Protein AF-X1C444-F1 (afdb_monomer_lite)

Secondary structure (DSSP, 8-state):
------TT--EEES-SS-SSSEEESS----SSS-EE-TTS-EE-S--------TT-----SSSSS----SS-EEES-SS-SSSEEESS----S----SSSS-EEEE-TTS-EEEEE-TTS-EEETT--TB----SPPPSEE--SB-PPTT--EEEEE----S-GGGEEEEEEEEETTEEEEE-S------SS------SEEEE---SSEEEEEE-S-TT--EEEEEEEE---

Sequence (232 aa):
PHMYSIPTGNVGIGTDNPTEKLTVTGIIESTSGGFKFPDGTIQTSASSGGGDTAWAWWIGTGIDGDIYRMGNVAIGAISAMDKLDVGGGIRADYIRAQTNEDLEFKTDEGATRLKITDDGDIDAEYNTIVKYHGYPYPDYDSGPRYMDQGEYYRVLNHNLGGSANYYVVDLIYGSGNNIRQSHYIAYYDPVTHGHEEYGYLWRNLNDETVTIHRGFDEAEDCFRVRIWVYHG

Structure (mmCIF, N/CA/C/O backbone):
data_AF-X1C444-F1
#
_entry.id   AF-X1C444-F1
#
loop_
_atom_site.group_PDB
_atom_site.id
_atom_site.type_symbol
_atom_site.label_atom_id
_atom_site.label_alt_id
_atom_site.label_comp_id
_atom_site.label_asym_id
_atom_site.label_entity_id
_atom_site.label_seq_id
_atom_site.pdbx_PDB_ins_code
_atom_site.Cartn_x
_atom_site.Cartn_y
_atom_site.Cartn_z
_atom_site.occupancy
_atom_site.B_iso_or_equiv
_atom_site.auth_seq_id
_atom_site.auth_comp_id
_atom_site.auth_asym_id
_atom_site.auth_atom_id
_atom_site.pdbx_PDB_model_num
ATOM 1 N N . PRO A 1 1 ? 53.008 13.385 -49.771 1.00 46.34 1 PRO A N 1
ATOM 2 C CA . PRO A 1 1 ? 52.600 12.331 -50.730 1.00 46.34 1 PRO A CA 1
ATOM 3 C C . PRO A 1 1 ? 51.307 12.784 -51.409 1.00 46.34 1 PRO A C 1
ATOM 5 O O . PRO A 1 1 ? 50.348 13.085 -50.707 1.00 46.34 1 PRO A O 1
ATOM 8 N N . HIS A 1 2 ? 51.324 12.950 -52.733 1.00 59.44 2 HIS A N 1
ATOM 9 C CA . HIS A 1 2 ? 50.185 13.433 -53.515 1.00 59.44 2 HIS A CA 1
ATOM 10 C C . HIS A 1 2 ? 49.479 12.225 -54.123 1.00 59.44 2 HIS A C 1
ATOM 12 O O . HIS A 1 2 ? 50.085 11.508 -54.914 1.00 59.44 2 HIS A O 1
ATOM 18 N N . MET A 1 3 ? 48.223 11.989 -53.751 1.00 64.88 3 MET A N 1
ATOM 19 C CA . MET A 1 3 ? 47.389 11.003 -54.433 1.00 64.88 3 MET A CA 1
ATOM 20 C C . MET A 1 3 ? 46.459 11.758 -55.383 1.00 64.88 3 MET A C 1
ATOM 22 O O . MET A 1 3 ? 45.630 12.544 -54.930 1.00 64.88 3 MET A O 1
ATOM 26 N N . TYR A 1 4 ? 46.625 11.561 -56.691 1.00 59.25 4 TYR A N 1
ATOM 27 C CA . TYR A 1 4 ? 45.732 12.099 -57.718 1.00 59.25 4 TYR A CA 1
ATOM 28 C C . TYR A 1 4 ? 45.072 10.914 -58.426 1.00 59.25 4 TYR A C 1
ATOM 30 O O . TYR A 1 4 ? 45.754 10.139 -59.095 1.00 59.25 4 TYR A O 1
ATOM 38 N N . SER A 1 5 ? 43.765 10.734 -58.221 1.00 62.34 5 SER A N 1
ATOM 39 C CA . SER A 1 5 ? 42.987 9.700 -58.911 1.00 62.34 5 SER A CA 1
ATOM 40 C C . SER A 1 5 ? 42.675 10.146 -60.341 1.00 62.34 5 SER A C 1
ATOM 42 O O . SER A 1 5 ? 42.415 11.322 -60.593 1.00 62.34 5 SER A O 1
ATOM 44 N N . ILE A 1 6 ? 42.698 9.203 -61.280 1.00 57.22 6 ILE A N 1
ATOM 45 C CA . ILE A 1 6 ? 42.364 9.405 -62.697 1.00 57.22 6 ILE A CA 1
ATOM 46 C C . ILE A 1 6 ? 40.934 9.989 -62.793 1.00 57.22 6 ILE A C 1
ATOM 48 O O . ILE A 1 6 ? 40.074 9.519 -62.045 1.00 57.22 6 ILE A O 1
ATOM 52 N N . PRO A 1 7 ? 40.622 10.949 -63.697 1.00 60.25 7 PRO A N 1
ATOM 53 C CA . PRO A 1 7 ? 39.384 11.756 -63.662 1.00 60.25 7 PRO A CA 1
ATOM 54 C C . PRO A 1 7 ? 38.050 10.993 -63.709 1.00 60.25 7 PRO A C 1
ATOM 56 O O . PRO A 1 7 ? 36.989 11.587 -63.533 1.00 60.25 7 PRO A O 1
ATOM 59 N N . THR A 1 8 ? 38.081 9.686 -63.949 1.00 64.50 8 THR A N 1
ATOM 60 C CA . THR A 1 8 ? 36.900 8.826 -64.046 1.00 64.50 8 THR A CA 1
ATOM 61 C C . THR A 1 8 ? 37.025 7.517 -63.253 1.00 64.50 8 THR A C 1
ATOM 63 O O . THR A 1 8 ? 36.056 6.762 -63.197 1.00 64.50 8 THR A O 1
ATOM 66 N N . GLY A 1 9 ? 38.167 7.253 -62.600 1.00 76.31 9 GLY A N 1
ATOM 67 C CA . GLY A 1 9 ? 38.456 5.988 -61.914 1.00 76.31 9 GLY A CA 1
ATOM 68 C C . GLY A 1 9 ? 38.176 6.011 -60.407 1.00 76.31 9 GLY A C 1
ATOM 6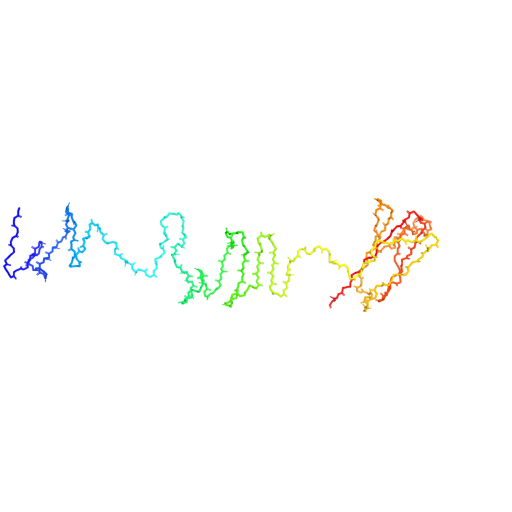9 O O . GLY A 1 9 ? 38.367 7.027 -59.736 1.00 76.31 9 GLY A O 1
ATOM 70 N N . ASN A 1 10 ? 37.725 4.877 -59.874 1.00 86.75 10 ASN A N 1
ATOM 71 C CA . ASN A 1 10 ? 37.598 4.634 -58.435 1.00 86.75 10 ASN A CA 1
ATOM 72 C C . ASN A 1 10 ? 38.966 4.252 -57.836 1.00 86.75 10 ASN A C 1
ATOM 74 O O . ASN A 1 10 ? 39.787 3.632 -58.512 1.00 86.75 10 ASN A O 1
ATOM 78 N N . VAL A 1 11 ? 39.209 4.600 -56.570 1.00 87.75 11 VAL A N 1
ATOM 79 C CA . VAL A 1 11 ? 40.447 4.258 -55.854 1.00 87.75 11 VAL A CA 1
ATOM 80 C C . VAL A 1 11 ? 40.230 2.984 -55.042 1.00 87.75 11 VAL A C 1
ATOM 82 O O . VAL A 1 11 ? 39.446 2.971 -54.095 1.00 87.75 11 VAL A O 1
ATOM 85 N N . GLY A 1 12 ? 40.934 1.915 -55.408 1.00 88.75 12 GLY A N 1
ATOM 86 C CA . GLY A 1 12 ? 41.005 0.676 -54.636 1.00 88.75 12 GLY A CA 1
ATOM 87 C C . GLY A 1 12 ? 42.308 0.601 -53.842 1.00 88.75 12 GLY A C 1
ATOM 88 O O . GLY A 1 12 ? 43.383 0.775 -54.412 1.00 88.75 12 GLY A O 1
ATOM 89 N N . ILE A 1 13 ? 42.235 0.340 -52.536 1.00 91.31 13 ILE A N 1
ATOM 90 C CA . ILE A 1 13 ? 43.405 0.008 -51.709 1.00 91.31 13 ILE A CA 1
ATOM 91 C C . ILE A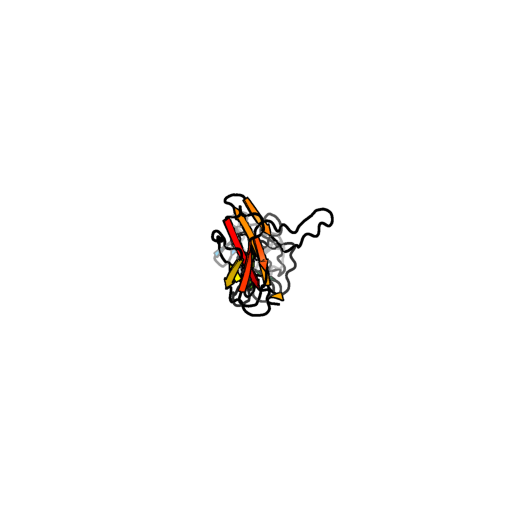 1 13 ? 43.236 -1.433 -51.233 1.00 91.31 13 ILE A C 1
ATOM 93 O O . ILE A 1 13 ? 42.318 -1.736 -50.473 1.00 91.31 13 ILE A O 1
ATOM 97 N N . GLY A 1 14 ? 44.105 -2.323 -51.714 1.00 91.12 14 GLY A N 1
ATOM 98 C CA . GLY A 1 14 ? 44.001 -3.764 -51.457 1.00 91.12 14 GLY A CA 1
ATOM 99 C C . GLY A 1 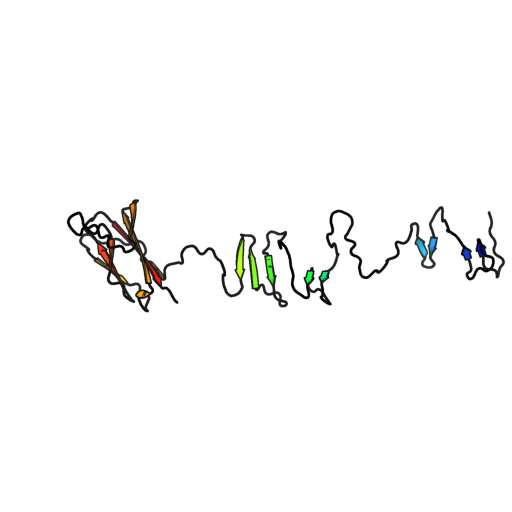14 ? 42.925 -4.485 -52.282 1.00 91.12 14 GLY A C 1
ATOM 100 O O . GLY A 1 14 ? 42.620 -5.635 -51.987 1.00 91.12 14 GLY A O 1
ATOM 101 N N . THR A 1 15 ? 42.353 -3.833 -53.303 1.00 88.06 15 THR A N 1
ATOM 102 C CA . THR A 1 15 ? 41.404 -4.432 -54.255 1.00 88.06 15 THR A CA 1
ATOM 103 C C . THR A 1 15 ? 41.540 -3.803 -55.640 1.00 88.06 15 THR A C 1
ATOM 105 O O . THR A 1 15 ? 41.689 -2.586 -55.754 1.00 88.06 15 THR A O 1
ATOM 108 N N . ASP A 1 16 ? 41.441 -4.629 -56.682 1.00 88.69 16 ASP A N 1
ATOM 109 C CA . ASP A 1 16 ? 41.554 -4.198 -58.082 1.00 88.69 16 ASP A CA 1
ATOM 110 C C . ASP A 1 16 ? 40.205 -3.801 -58.701 1.00 88.69 16 ASP A C 1
ATOM 112 O O . ASP A 1 16 ? 40.162 -3.190 -59.766 1.00 88.69 16 ASP A O 1
ATOM 116 N N . ASN A 1 17 ? 39.092 -4.120 -58.033 1.00 89.31 17 ASN A N 1
ATOM 117 C CA . ASN A 1 17 ? 37.737 -3.839 -58.516 1.00 89.31 17 ASN A CA 1
ATOM 118 C C . ASN A 1 17 ? 36.942 -3.025 -57.478 1.00 89.31 17 ASN A C 1
ATOM 120 O O . ASN A 1 17 ? 36.014 -3.552 -56.861 1.00 89.31 17 ASN A O 1
ATOM 124 N N . PRO A 1 18 ? 37.308 -1.753 -57.231 1.00 91.56 18 PRO A N 1
ATOM 125 C CA . PRO A 1 18 ? 36.604 -0.900 -56.277 1.00 91.56 18 PRO A CA 1
ATOM 126 C C . PRO A 1 18 ? 35.179 -0.584 -56.753 1.00 91.56 18 PRO A C 1
ATOM 128 O O . PRO A 1 18 ? 34.975 0.012 -57.815 1.00 91.56 18 PRO A O 1
ATOM 131 N N . THR A 1 19 ? 34.186 -0.949 -55.944 1.00 92.06 19 THR A N 1
ATOM 132 C CA . THR A 1 19 ? 32.764 -0.724 -56.251 1.00 92.06 19 THR A CA 1
ATOM 133 C C . THR A 1 19 ? 32.321 0.707 -55.963 1.00 92.06 19 THR A C 1
ATOM 135 O O . THR A 1 19 ? 31.348 1.168 -56.544 1.00 92.06 19 THR A O 1
ATOM 138 N N . GLU A 1 20 ? 33.065 1.425 -55.122 1.00 92.38 20 GLU A N 1
ATOM 139 C CA . GLU A 1 20 ? 32.806 2.817 -54.752 1.00 92.38 20 GLU A CA 1
ATOM 140 C C . GLU A 1 20 ? 34.018 3.709 -55.020 1.00 92.38 20 GLU A C 1
ATOM 142 O O . GLU A 1 20 ? 35.130 3.224 -55.239 1.00 92.38 20 GLU A O 1
ATOM 147 N N . LYS A 1 21 ? 33.819 5.035 -54.971 1.00 89.75 21 LYS A N 1
ATOM 148 C CA . LYS A 1 21 ? 34.869 6.028 -55.281 1.00 89.75 21 LYS A CA 1
ATOM 149 C C . LYS A 1 21 ? 36.165 5.812 -54.504 1.00 89.75 21 LYS A C 1
ATOM 151 O O . LYS A 1 21 ? 37.241 6.033 -55.058 1.00 89.75 21 LYS A O 1
ATOM 156 N N . LEU A 1 22 ? 36.053 5.353 -53.265 1.00 91.00 22 LEU A N 1
ATOM 157 C CA . LEU A 1 22 ? 37.148 4.801 -52.488 1.00 91.00 22 LEU A CA 1
ATOM 158 C C . LEU A 1 22 ? 36.675 3.475 -51.893 1.00 91.00 22 LEU A C 1
ATOM 160 O O . LEU A 1 22 ? 35.681 3.438 -51.176 1.00 91.00 22 LEU A O 1
ATOM 164 N N . THR A 1 23 ? 37.381 2.389 -52.184 1.00 91.81 23 THR A N 1
ATOM 165 C CA . THR A 1 23 ? 37.179 1.088 -51.540 1.00 91.81 23 THR A CA 1
ATOM 166 C C . THR A 1 23 ? 38.500 0.663 -50.919 1.00 91.81 23 THR A C 1
ATOM 168 O O . THR A 1 23 ? 39.508 0.554 -51.614 1.00 91.81 23 THR A O 1
ATOM 171 N N . VAL A 1 24 ? 38.507 0.430 -49.608 1.00 94.31 24 VAL A N 1
ATOM 172 C CA . VAL A 1 24 ? 39.684 -0.064 -48.889 1.00 94.31 24 VAL A CA 1
ATOM 173 C C . VAL A 1 24 ? 39.347 -1.429 -48.323 1.00 94.31 24 VAL A C 1
ATOM 175 O O . VAL A 1 24 ? 38.462 -1.563 -47.482 1.00 94.31 24 VAL A O 1
ATOM 178 N N . THR A 1 25 ? 40.058 -2.448 -48.784 1.00 94.69 25 THR A N 1
ATOM 179 C CA . THR A 1 25 ? 39.973 -3.791 -48.216 1.00 94.69 25 THR A CA 1
ATOM 180 C C . THR A 1 25 ? 40.932 -3.862 -47.032 1.00 94.69 25 THR A C 1
ATOM 182 O O . THR A 1 25 ? 42.044 -4.371 -47.134 1.00 94.69 25 THR A O 1
ATOM 185 N N . GLY A 1 26 ? 40.521 -3.268 -45.912 1.00 92.62 26 GLY A N 1
ATOM 186 C CA . GLY A 1 26 ? 41.333 -3.165 -44.702 1.00 92.62 26 GLY A CA 1
ATOM 187 C C . GLY A 1 26 ? 40.845 -2.072 -43.753 1.00 92.62 26 GLY A C 1
ATOM 188 O O . GLY A 1 26 ? 39.840 -1.411 -44.007 1.00 92.62 26 GLY A O 1
ATOM 189 N N . ILE A 1 27 ? 41.566 -1.890 -42.645 1.00 93.25 27 ILE A N 1
ATOM 190 C CA . ILE A 1 27 ? 41.271 -0.848 -41.653 1.00 93.25 27 ILE A CA 1
ATOM 191 C C . ILE A 1 27 ? 41.728 0.508 -42.195 1.00 93.25 27 ILE A C 1
ATOM 193 O O . ILE A 1 27 ? 42.840 0.638 -42.705 1.00 93.25 27 ILE A O 1
ATOM 197 N N . ILE A 1 28 ? 40.873 1.521 -42.048 1.00 92.75 28 ILE A N 1
ATOM 198 C CA . ILE A 1 28 ? 41.195 2.907 -42.388 1.00 92.75 28 ILE A CA 1
ATOM 199 C C . ILE A 1 28 ? 41.454 3.672 -41.090 1.00 92.75 28 ILE A C 1
ATOM 201 O O . ILE A 1 28 ? 40.596 3.711 -40.209 1.00 92.75 28 ILE A O 1
ATOM 205 N N . GLU A 1 29 ? 42.624 4.300 -40.989 1.00 92.75 29 GLU A N 1
ATOM 206 C CA . GLU A 1 29 ? 43.025 5.107 -39.837 1.00 92.75 29 GLU A CA 1
ATOM 207 C C . GLU A 1 29 ? 43.061 6.596 -40.201 1.00 92.75 29 GLU A C 1
ATOM 209 O O . GLU A 1 29 ? 43.674 6.996 -41.192 1.00 92.75 29 GLU A O 1
ATOM 214 N N . SER A 1 30 ? 42.423 7.424 -39.369 1.00 92.75 30 SER A N 1
ATOM 215 C CA . SER A 1 30 ? 42.621 8.874 -39.365 1.00 92.75 30 SER A CA 1
ATOM 216 C C . SER A 1 30 ? 43.468 9.239 -38.149 1.00 92.75 30 SER A C 1
ATOM 218 O O . SER A 1 30 ? 43.029 9.081 -37.012 1.00 92.75 30 SER A O 1
ATOM 220 N N . THR A 1 31 ? 44.694 9.710 -38.385 1.00 93.06 31 THR A N 1
ATOM 221 C CA . THR A 1 31 ? 45.660 10.034 -37.318 1.00 93.06 31 THR A CA 1
ATOM 222 C C . THR A 1 31 ? 45.489 11.447 -36.759 1.00 93.06 31 THR A C 1
ATOM 224 O O . THR A 1 31 ? 46.080 11.791 -35.737 1.00 93.06 31 THR A O 1
ATOM 227 N N . SER A 1 32 ? 44.684 12.287 -37.414 1.00 92.25 32 SER A N 1
ATOM 228 C CA . SER A 1 32 ? 44.344 13.627 -36.942 1.00 92.25 32 SER A CA 1
ATOM 229 C C . SER A 1 32 ? 43.037 14.100 -37.574 1.00 92.25 32 SER A C 1
ATOM 231 O O . SER A 1 32 ? 42.838 13.967 -38.778 1.00 92.25 32 SER A O 1
ATOM 233 N N . GLY A 1 33 ? 42.147 14.674 -36.764 1.00 92.38 33 GLY A N 1
ATOM 234 C CA . GLY A 1 33 ? 40.937 15.337 -37.252 1.00 92.38 33 GLY A CA 1
ATOM 235 C C . GLY A 1 33 ? 39.755 14.429 -37.613 1.00 92.38 33 GLY A C 1
ATOM 236 O O . GLY A 1 33 ? 38.718 14.971 -37.960 1.00 92.38 33 GLY A O 1
ATOM 237 N N . GLY A 1 34 ? 39.849 13.099 -37.493 1.00 94.06 34 GLY A N 1
ATOM 238 C CA . GLY A 1 34 ? 38.709 12.178 -37.639 1.00 94.06 34 GLY A CA 1
ATOM 239 C C . GLY A 1 34 ? 38.226 11.963 -39.080 1.00 94.06 34 GLY A C 1
ATOM 240 O O . GLY A 1 34 ? 38.962 12.215 -40.035 1.00 94.06 34 GLY A O 1
ATOM 241 N N . PHE A 1 35 ? 36.992 11.470 -39.231 1.00 94.38 35 PHE A N 1
ATOM 242 C CA . PHE A 1 35 ? 36.317 11.320 -40.527 1.00 94.38 35 PHE A CA 1
ATOM 243 C C . PHE A 1 35 ? 35.138 12.288 -40.621 1.00 94.38 35 PHE A C 1
ATOM 245 O O . PHE A 1 35 ? 34.254 12.286 -39.764 1.00 94.38 35 PHE A O 1
ATOM 252 N N . LYS A 1 36 ? 35.133 13.129 -41.659 1.00 93.56 36 LYS A N 1
ATOM 253 C CA . LYS A 1 36 ? 34.055 14.088 -41.906 1.00 93.56 36 LYS A CA 1
ATOM 254 C C . LYS A 1 36 ? 32.962 13.460 -42.760 1.00 93.56 36 LYS A C 1
ATOM 256 O O . LYS A 1 36 ? 33.249 12.941 -43.838 1.00 93.56 36 LYS A O 1
ATOM 261 N N . PHE A 1 37 ? 31.723 13.571 -42.308 1.00 92.88 37 PHE A N 1
ATOM 262 C CA . PHE A 1 37 ? 30.558 13.121 -43.051 1.00 92.88 37 PHE A CA 1
ATOM 263 C C . PHE A 1 37 ? 29.973 14.241 -43.923 1.00 92.88 37 PHE A C 1
ATOM 265 O O . PHE A 1 37 ? 30.261 15.425 -43.706 1.00 92.88 37 PHE A O 1
ATOM 272 N N . PRO A 1 38 ? 29.160 13.893 -44.938 1.00 94.06 38 PRO A N 1
ATOM 273 C CA . PRO A 1 38 ? 28.555 14.879 -45.834 1.00 94.06 38 PRO A CA 1
ATOM 274 C C . PRO A 1 38 ? 27.679 15.927 -45.133 1.00 94.06 38 PRO A C 1
ATOM 276 O O . PRO A 1 38 ? 27.524 17.026 -45.658 1.00 94.06 38 PRO A O 1
ATOM 279 N N . ASP A 1 39 ? 27.147 15.622 -43.946 1.00 92.38 39 ASP A N 1
ATOM 280 C CA . ASP A 1 39 ? 26.371 16.553 -43.113 1.00 92.38 39 ASP A CA 1
ATOM 281 C C . ASP A 1 39 ? 27.231 17.626 -42.416 1.00 92.38 39 ASP A C 1
ATOM 283 O O . ASP A 1 39 ? 26.722 18.507 -41.726 1.00 92.38 39 ASP A O 1
ATOM 287 N N . GLY A 1 40 ? 28.548 17.575 -42.615 1.00 92.44 40 GLY A N 1
ATOM 288 C CA . GLY A 1 40 ? 29.496 18.523 -42.059 1.00 92.44 40 GLY A CA 1
ATOM 289 C C . GLY A 1 40 ? 30.044 18.125 -40.693 1.00 92.44 40 GLY A C 1
ATOM 290 O O . GLY A 1 40 ? 31.004 18.759 -40.243 1.00 92.44 40 GLY A O 1
ATOM 291 N N . THR A 1 41 ? 29.504 17.083 -40.063 1.00 94.69 41 THR A N 1
ATOM 292 C CA . THR A 1 41 ? 29.990 16.587 -38.777 1.00 94.69 41 THR A CA 1
ATOM 293 C C . THR A 1 41 ? 31.286 15.810 -38.945 1.00 94.69 41 THR A C 1
ATOM 295 O O . THR A 1 41 ? 31.577 15.240 -39.998 1.00 94.69 41 THR A O 1
ATOM 298 N N . ILE A 1 42 ? 32.103 15.822 -37.897 1.00 94.88 42 ILE A N 1
ATOM 299 C CA . ILE A 1 42 ? 33.359 15.088 -37.855 1.00 94.88 42 ILE A CA 1
ATOM 300 C C . ILE A 1 42 ? 33.258 14.078 -36.730 1.00 94.88 42 ILE A C 1
ATOM 302 O O . ILE A 1 42 ? 33.149 14.441 -35.560 1.00 94.88 42 ILE A O 1
ATOM 306 N N . GLN A 1 43 ? 33.352 12.808 -37.093 1.00 94.19 43 GLN A N 1
ATOM 307 C CA . GLN A 1 43 ? 33.488 11.738 -36.132 1.00 94.19 43 GLN A CA 1
ATOM 308 C C . GLN A 1 43 ? 34.966 11.613 -35.749 1.00 94.19 43 GLN A C 1
ATOM 310 O O . GLN A 1 43 ? 35.790 11.081 -36.496 1.00 94.19 43 GLN A O 1
ATOM 315 N N . THR A 1 44 ? 35.301 12.165 -34.584 1.00 92.38 44 THR A N 1
ATOM 316 C CA . THR A 1 44 ? 36.655 12.155 -34.008 1.00 92.38 44 THR A CA 1
ATOM 317 C C . THR A 1 44 ? 36.934 10.923 -33.141 1.00 92.38 44 THR A C 1
ATOM 319 O O . THR A 1 44 ? 38.084 10.679 -32.788 1.00 92.38 44 THR A O 1
ATOM 322 N N . SER A 1 45 ? 35.910 10.125 -32.830 1.00 86.38 45 SER A N 1
ATOM 323 C CA . SER A 1 45 ? 35.988 8.853 -32.096 1.00 86.38 45 SER A CA 1
ATOM 324 C C . SER A 1 45 ? 35.036 7.815 -32.706 1.00 86.38 45 SER A C 1
ATOM 326 O O . SER A 1 45 ? 34.217 8.148 -33.552 1.00 86.38 45 SER A O 1
ATOM 328 N N . ALA A 1 46 ? 35.130 6.535 -32.342 1.00 84.56 46 ALA A N 1
ATOM 329 C CA . ALA A 1 46 ? 34.224 5.516 -32.882 1.00 84.56 46 ALA A CA 1
ATOM 330 C C . ALA A 1 46 ? 32.749 5.818 -32.535 1.00 84.56 46 ALA A C 1
ATOM 332 O O . ALA A 1 46 ? 32.428 6.086 -31.380 1.00 84.56 46 ALA A O 1
ATOM 333 N N . SER A 1 47 ? 31.854 5.738 -33.525 1.00 79.50 47 SER A N 1
ATOM 334 C CA . SER A 1 47 ? 30.411 5.772 -33.295 1.00 79.50 47 SER A CA 1
ATOM 335 C C . SER A 1 47 ? 30.016 4.458 -32.639 1.00 79.50 47 SER A C 1
ATOM 337 O O . SER A 1 47 ? 30.158 3.384 -33.228 1.00 79.50 47 SER A O 1
ATOM 339 N N . SER A 1 48 ? 29.576 4.532 -31.388 1.00 76.56 48 SER A N 1
ATOM 340 C CA . SER A 1 48 ? 28.957 3.413 -30.696 1.00 76.56 48 SER A CA 1
ATOM 341 C C . SER A 1 48 ? 27.625 3.137 -31.387 1.00 76.56 48 SER A C 1
ATOM 343 O O . SER A 1 48 ? 26.651 3.853 -31.154 1.00 76.56 48 SER A O 1
ATOM 345 N N . GLY A 1 49 ? 27.604 2.157 -32.295 1.00 64.50 49 GLY A N 1
ATOM 346 C CA . GLY A 1 49 ? 26.390 1.766 -33.001 1.00 64.50 49 GLY A CA 1
ATOM 347 C C . GLY A 1 49 ? 25.290 1.482 -31.986 1.00 64.50 49 GLY A C 1
ATOM 348 O O . GLY A 1 49 ? 25.478 0.644 -31.104 1.00 64.50 49 GLY A O 1
ATOM 349 N N . GLY A 1 50 ? 24.178 2.212 -32.086 1.00 62.81 50 GLY A N 1
ATOM 350 C CA . GLY A 1 50 ? 22.968 1.957 -31.312 1.00 62.81 50 GLY A CA 1
ATOM 351 C C . GLY A 1 50 ? 22.407 0.602 -31.716 1.00 62.81 50 GLY A C 1
ATOM 352 O O . GLY A 1 50 ? 21.538 0.509 -32.574 1.00 62.81 50 GLY A O 1
ATOM 353 N N . GLY A 1 51 ? 22.991 -0.463 -31.176 1.00 52.53 51 GLY A N 1
ATOM 354 C CA . GLY A 1 51 ? 22.520 -1.818 -31.359 1.00 52.53 51 GLY A CA 1
ATOM 355 C C . GLY A 1 51 ? 21.235 -1.981 -30.573 1.00 52.53 51 GLY A C 1
ATOM 356 O O . GLY A 1 51 ? 21.275 -2.379 -29.410 1.00 52.53 51 GLY A O 1
ATOM 357 N N . ASP A 1 52 ? 20.113 -1.686 -31.228 1.00 58.78 52 ASP A N 1
ATOM 358 C CA . ASP A 1 52 ? 18.781 -2.148 -30.859 1.00 58.78 52 ASP A CA 1
ATOM 359 C C . ASP A 1 52 ? 18.777 -3.682 -30.851 1.00 58.78 52 ASP A C 1
ATOM 361 O O . ASP A 1 52 ? 18.337 -4.355 -31.782 1.00 58.78 52 ASP A O 1
ATOM 365 N N . THR A 1 53 ? 19.296 -4.269 -29.779 1.00 52.34 53 THR A N 1
ATOM 366 C CA . THR A 1 53 ? 18.841 -5.582 -29.353 1.00 52.34 53 THR A CA 1
ATOM 367 C C . THR A 1 53 ? 17.728 -5.321 -28.356 1.00 52.34 53 THR A C 1
ATOM 369 O O . THR A 1 53 ? 17.940 -4.759 -27.283 1.00 52.34 53 THR A O 1
ATOM 372 N N . ALA A 1 54 ? 16.516 -5.715 -28.732 1.00 57.56 54 ALA A N 1
ATOM 373 C CA . ALA A 1 54 ? 15.296 -5.661 -27.931 1.00 57.56 54 ALA A CA 1
ATOM 374 C C . ALA A 1 54 ? 15.337 -6.568 -26.674 1.00 57.56 54 ALA A C 1
ATOM 376 O O . ALA A 1 54 ? 14.320 -7.115 -26.267 1.00 57.56 54 ALA A O 1
ATOM 377 N N . TRP A 1 55 ? 16.516 -6.722 -26.063 1.00 54.06 55 TRP A N 1
ATOM 378 C CA . TRP A 1 55 ? 16.809 -7.447 -24.829 1.00 54.06 55 TRP A CA 1
ATOM 379 C C . TRP A 1 55 ? 17.982 -6.795 -24.080 1.00 54.06 55 TRP A C 1
ATOM 381 O O . TRP A 1 55 ? 18.791 -7.495 -23.474 1.00 54.06 55 TRP A O 1
ATOM 391 N N . ALA A 1 56 ? 18.124 -5.466 -24.147 1.00 53.59 56 ALA A N 1
ATOM 392 C CA . ALA A 1 56 ? 19.150 -4.733 -23.410 1.00 53.59 56 ALA A CA 1
ATOM 393 C C . ALA A 1 56 ? 18.882 -4.795 -21.895 1.00 53.59 56 ALA A C 1
ATOM 395 O O . ALA A 1 56 ? 18.385 -3.861 -21.271 1.00 53.59 56 ALA A O 1
ATOM 396 N N . TRP A 1 57 ? 19.260 -5.921 -21.301 1.00 64.00 57 TRP A N 1
ATOM 397 C CA . TRP A 1 57 ? 19.502 -6.118 -19.879 1.00 64.00 57 TRP A CA 1
ATOM 398 C C . TRP A 1 57 ? 20.863 -5.512 -19.505 1.00 64.00 57 TRP A C 1
ATOM 400 O O . TRP A 1 57 ? 21.682 -6.138 -18.840 1.00 64.00 57 TRP A O 1
ATOM 410 N N . TRP A 1 58 ? 21.130 -4.289 -19.978 1.00 52.06 58 TRP A N 1
ATOM 411 C CA . TRP A 1 58 ? 22.281 -3.520 -19.529 1.00 52.06 58 TRP A CA 1
ATOM 412 C C . TRP A 1 58 ? 21.825 -2.289 -18.773 1.00 52.06 58 TRP A C 1
ATOM 414 O O . TRP A 1 58 ? 21.391 -1.270 -19.305 1.00 52.06 58 TRP A O 1
ATOM 424 N N . ILE A 1 59 ? 21.915 -2.498 -17.479 1.00 57.72 59 ILE A N 1
ATOM 425 C CA . ILE A 1 59 ? 21.767 -1.582 -16.378 1.00 57.72 59 ILE A CA 1
ATOM 426 C C . ILE A 1 59 ? 22.976 -0.651 -16.363 1.00 57.72 59 ILE A C 1
ATOM 428 O O . ILE A 1 59 ? 24.102 -1.078 -16.631 1.00 57.72 59 ILE A O 1
ATOM 432 N N . GLY A 1 60 ? 22.712 0.630 -16.109 1.00 51.12 60 GLY A N 1
ATOM 433 C CA . GLY A 1 60 ? 23.710 1.692 -16.080 1.00 51.12 60 GLY A CA 1
ATOM 434 C C . GLY A 1 60 ? 24.909 1.342 -15.199 1.00 51.12 60 GLY A C 1
ATOM 435 O O . GLY A 1 60 ? 24.812 0.642 -14.198 1.00 51.12 60 GLY A O 1
ATOM 436 N N . THR A 1 61 ? 26.070 1.810 -15.629 1.00 55.94 61 THR A N 1
ATOM 437 C CA . THR A 1 61 ? 27.389 1.450 -15.117 1.00 55.94 61 THR A CA 1
ATOM 438 C C . THR A 1 61 ? 27.563 1.686 -13.611 1.00 55.94 61 THR A C 1
ATOM 440 O O . THR A 1 61 ? 27.756 2.826 -13.194 1.00 55.94 61 THR A O 1
ATOM 443 N N . GLY A 1 62 ? 27.617 0.577 -12.860 1.00 55.97 62 GLY A N 1
ATOM 444 C CA . GLY A 1 62 ? 28.177 0.435 -11.506 1.00 55.97 62 GLY A CA 1
ATOM 445 C C . GLY A 1 62 ? 27.183 0.812 -10.409 1.00 55.97 62 GLY A C 1
ATOM 446 O O . GLY A 1 62 ? 26.948 1.990 -10.196 1.00 55.97 62 GLY A O 1
ATOM 447 N N . ILE A 1 63 ? 26.587 -0.102 -9.644 1.00 51.38 63 ILE A N 1
ATOM 448 C CA . ILE A 1 63 ? 27.036 -1.393 -9.100 1.00 51.38 63 ILE A CA 1
ATOM 449 C C . ILE A 1 63 ? 25.741 -2.191 -8.823 1.00 51.38 63 ILE A C 1
ATOM 451 O O . ILE A 1 63 ? 24.796 -1.596 -8.323 1.00 51.38 63 ILE A O 1
ATOM 455 N N . ASP A 1 64 ? 25.711 -3.492 -9.135 1.00 55.69 64 ASP A N 1
ATOM 456 C CA . ASP A 1 64 ? 24.529 -4.384 -9.115 1.00 55.69 64 ASP A CA 1
ATOM 457 C C . ASP A 1 64 ? 23.377 -4.030 -10.081 1.00 55.69 64 ASP A C 1
ATOM 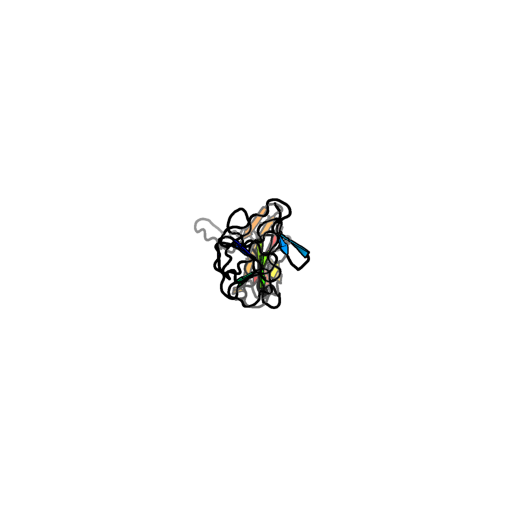459 O O . ASP A 1 64 ? 23.221 -2.906 -10.543 1.00 55.69 64 ASP A O 1
ATOM 463 N N . GLY A 1 65 ? 22.634 -5.057 -10.507 1.00 56.84 65 GLY A N 1
ATOM 464 C CA . GLY A 1 65 ? 21.641 -5.019 -11.584 1.00 56.84 65 GLY A CA 1
ATOM 465 C C . GLY A 1 65 ? 20.377 -4.181 -11.321 1.00 56.84 65 GLY A C 1
ATOM 466 O O . GLY A 1 65 ? 19.275 -4.727 -11.351 1.00 56.84 65 GLY A O 1
ATOM 467 N N . ASP A 1 66 ? 20.525 -2.865 -11.176 1.00 64.38 66 ASP A N 1
ATOM 468 C CA . ASP A 1 66 ? 19.469 -1.850 -11.094 1.00 64.38 66 ASP A CA 1
ATOM 469 C C . ASP A 1 66 ? 18.985 -1.310 -12.458 1.00 64.38 66 ASP A C 1
ATOM 471 O O . ASP A 1 66 ? 19.721 -0.693 -13.223 1.00 64.38 66 ASP A O 1
ATOM 475 N N . ILE A 1 67 ? 17.696 -1.433 -12.780 1.00 73.38 67 ILE A N 1
ATOM 476 C CA . ILE A 1 67 ? 17.125 -0.854 -14.013 1.00 73.38 67 ILE A CA 1
ATOM 477 C C . ILE A 1 67 ? 17.033 0.678 -13.896 1.00 73.38 67 ILE A C 1
ATOM 479 O O . ILE A 1 67 ? 16.027 1.217 -13.442 1.00 73.38 67 ILE A O 1
ATOM 483 N N . TYR A 1 68 ? 18.060 1.398 -14.359 1.00 68.06 68 TYR A N 1
ATOM 484 C CA . TYR A 1 68 ? 18.021 2.859 -14.492 1.00 68.06 68 TYR A CA 1
ATOM 485 C C . TYR A 1 68 ? 17.507 3.272 -15.880 1.00 68.06 68 TYR A C 1
ATOM 487 O O . TYR A 1 68 ? 18.260 3.327 -16.854 1.00 68.06 68 TYR A O 1
ATOM 495 N N . ARG A 1 69 ? 16.206 3.575 -15.984 1.00 69.75 69 ARG A N 1
ATOM 496 C CA . ARG A 1 69 ? 15.598 4.211 -17.167 1.00 69.75 69 ARG A CA 1
ATOM 497 C C . ARG A 1 69 ? 15.127 5.620 -16.823 1.00 69.75 69 A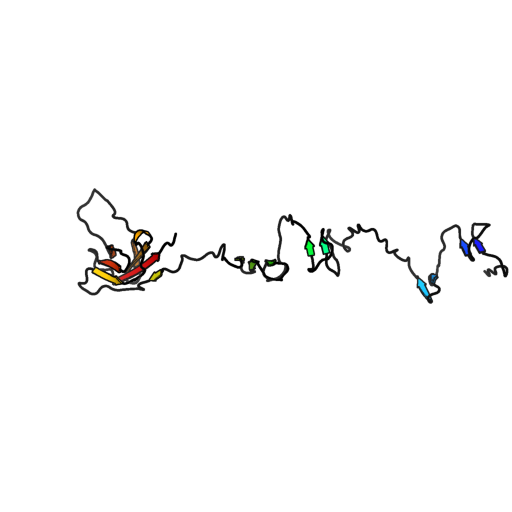RG A C 1
ATOM 499 O O . ARG A 1 69 ? 14.460 5.836 -15.821 1.00 69.75 69 ARG A O 1
ATOM 506 N N . MET A 1 70 ? 15.396 6.574 -17.719 1.00 74.50 70 MET A N 1
ATOM 507 C CA . MET A 1 70 ? 14.876 7.950 -17.621 1.00 74.50 70 MET A CA 1
ATOM 508 C C . MET A 1 70 ? 13.345 8.034 -17.816 1.00 74.50 70 MET A C 1
ATOM 510 O O . MET A 1 70 ? 12.750 9.086 -17.597 1.00 74.50 70 MET A O 1
ATOM 514 N N . GLY A 1 71 ? 12.700 6.933 -18.219 1.00 83.00 71 GLY A N 1
ATOM 515 C CA . GLY A 1 71 ? 11.255 6.813 -18.422 1.00 83.00 71 GLY A CA 1
ATOM 516 C C . GLY A 1 71 ? 10.658 5.625 -17.669 1.00 83.00 71 GLY A C 1
ATOM 517 O O . GLY A 1 71 ? 11.337 4.980 -16.876 1.00 83.00 71 GLY A O 1
ATOM 518 N N . ASN A 1 72 ? 9.389 5.338 -17.940 1.00 87.50 72 ASN A N 1
ATOM 519 C CA . ASN A 1 72 ? 8.650 4.275 -17.265 1.00 87.50 72 ASN A CA 1
ATOM 520 C C . ASN A 1 72 ? 9.124 2.875 -17.703 1.00 87.50 72 ASN A C 1
ATOM 522 O O . ASN A 1 72 ? 9.619 2.686 -18.823 1.00 87.50 72 ASN A O 1
ATOM 526 N N . VAL A 1 73 ? 8.957 1.896 -16.817 1.00 87.50 73 VAL A N 1
ATOM 527 C CA . VAL A 1 73 ? 9.219 0.474 -17.058 1.00 87.50 73 VAL A CA 1
ATOM 528 C C . VAL A 1 73 ? 7.880 -0.258 -17.141 1.00 87.50 73 VAL A C 1
ATOM 530 O O . VAL A 1 73 ? 7.109 -0.237 -16.191 1.00 87.50 73 VAL A O 1
ATOM 533 N N . ALA A 1 74 ? 7.616 -0.928 -18.263 1.00 87.69 74 ALA A N 1
ATOM 534 C CA . ALA A 1 74 ? 6.475 -1.829 -18.417 1.00 87.69 74 ALA A CA 1
ATOM 535 C C . ALA A 1 74 ? 6.963 -3.284 -18.366 1.00 87.69 74 ALA A C 1
ATOM 537 O O . ALA A 1 74 ? 7.852 -3.661 -19.132 1.00 87.69 74 ALA A O 1
ATOM 538 N N . ILE A 1 75 ? 6.376 -4.114 -17.503 1.00 88.62 75 ILE A N 1
ATOM 539 C CA . ILE A 1 75 ? 6.640 -5.556 -17.430 1.00 88.62 75 ILE A CA 1
ATOM 540 C C . ILE A 1 75 ? 5.356 -6.297 -17.795 1.00 88.62 75 ILE A C 1
ATOM 542 O O . ILE A 1 75 ? 4.384 -6.297 -17.046 1.00 88.62 75 ILE A O 1
ATOM 546 N N . GLY A 1 76 ? 5.331 -6.912 -18.980 1.00 83.62 76 GLY A N 1
ATOM 547 C CA . GLY A 1 76 ? 4.137 -7.606 -19.481 1.00 83.62 76 GLY A CA 1
ATOM 548 C C . GLY A 1 76 ? 2.953 -6.682 -19.808 1.00 83.62 76 GLY A C 1
ATOM 549 O O . GLY A 1 76 ? 1.864 -7.178 -20.072 1.00 83.62 76 GLY A O 1
ATOM 550 N N . ALA A 1 77 ? 3.163 -5.362 -19.813 1.00 82.38 77 ALA A N 1
ATOM 551 C CA . ALA A 1 77 ? 2.191 -4.350 -20.218 1.00 82.38 77 ALA A CA 1
ATOM 552 C C . ALA A 1 77 ? 2.620 -3.683 -21.539 1.00 82.38 77 ALA A C 1
ATOM 554 O O . ALA A 1 77 ? 3.812 -3.558 -21.822 1.00 82.38 77 ALA A O 1
ATOM 555 N N . ILE A 1 78 ? 1.651 -3.254 -22.356 1.00 79.19 78 ILE A N 1
ATOM 556 C CA . ILE A 1 78 ? 1.903 -2.596 -23.657 1.00 79.19 78 ILE A CA 1
ATOM 557 C C . ILE A 1 78 ? 2.135 -1.078 -23.542 1.00 79.19 78 ILE A C 1
ATOM 559 O O . ILE A 1 78 ? 2.575 -0.446 -24.500 1.00 79.19 78 ILE A O 1
ATOM 563 N N . SER A 1 79 ? 1.879 -0.499 -22.368 1.00 82.25 79 SER A N 1
ATOM 564 C CA . SER A 1 79 ? 2.165 0.893 -22.010 1.00 82.25 79 SER A CA 1
ATOM 565 C C . SER A 1 79 ? 2.244 1.009 -20.490 1.00 82.25 79 SER A C 1
ATOM 567 O O . SER A 1 79 ? 1.424 0.390 -19.819 1.00 82.25 79 SER A O 1
ATOM 569 N N . ALA A 1 80 ? 3.193 1.791 -19.968 1.00 86.62 80 ALA A N 1
ATOM 570 C CA . ALA A 1 80 ? 3.287 2.080 -18.537 1.00 86.62 80 ALA A CA 1
ATOM 571 C C . ALA A 1 80 ? 2.730 3.477 -18.220 1.00 86.62 80 ALA A C 1
ATOM 573 O O . ALA A 1 80 ? 3.240 4.469 -18.754 1.00 86.62 80 ALA A O 1
ATOM 574 N N . MET A 1 81 ? 1.702 3.543 -17.375 1.00 85.50 81 MET A N 1
ATOM 575 C CA . MET A 1 81 ? 1.078 4.764 -16.864 1.00 85.50 81 MET A CA 1
ATOM 576 C C . MET A 1 81 ? 1.829 5.307 -15.641 1.00 85.50 81 MET A C 1
ATOM 578 O O . MET A 1 81 ? 1.963 6.525 -15.529 1.00 85.50 81 MET A O 1
ATOM 582 N N . ASP A 1 82 ? 2.430 4.436 -14.826 1.00 87.75 82 ASP A N 1
ATOM 583 C CA . ASP A 1 82 ? 3.332 4.794 -13.731 1.00 87.75 82 ASP A CA 1
ATOM 584 C C . ASP A 1 82 ? 4.794 4.440 -14.034 1.00 87.75 82 ASP A C 1
ATOM 586 O O . ASP A 1 82 ? 5.150 3.886 -15.077 1.00 87.75 82 ASP A O 1
ATOM 590 N N . LYS A 1 83 ? 5.698 4.812 -13.117 1.00 88.06 83 LYS A N 1
ATOM 591 C CA . LYS A 1 83 ? 7.141 4.546 -13.256 1.00 88.06 83 LYS A CA 1
ATOM 592 C C . LYS A 1 83 ? 7.453 3.060 -13.435 1.00 88.06 83 LYS A C 1
ATOM 594 O O . LYS A 1 83 ? 8.411 2.740 -14.142 1.00 88.06 83 LYS A O 1
ATOM 599 N N . LEU A 1 84 ? 6.653 2.186 -12.832 1.00 89.25 84 LEU A N 1
ATOM 600 C CA . LEU A 1 84 ? 6.711 0.743 -13.005 1.00 89.25 84 LEU A CA 1
ATOM 601 C C . LEU A 1 84 ? 5.288 0.184 -13.104 1.00 89.25 84 LEU A C 1
ATOM 603 O O . LEU A 1 84 ? 4.600 0.106 -12.093 1.00 89.25 84 LEU A O 1
ATOM 607 N N . ASP A 1 85 ? 4.911 -0.283 -14.292 1.00 89.25 85 ASP A N 1
ATOM 608 C CA . ASP A 1 85 ? 3.648 -0.988 -14.521 1.00 89.25 85 ASP A CA 1
ATOM 609 C C . ASP A 1 85 ? 3.919 -2.466 -14.769 1.00 89.25 85 ASP A C 1
ATOM 611 O O . ASP A 1 85 ? 4.710 -2.835 -15.644 1.00 89.25 85 ASP A O 1
ATOM 615 N N . VAL A 1 86 ? 3.217 -3.328 -14.037 1.00 90.81 86 VAL A N 1
ATOM 616 C CA . VAL A 1 86 ? 3.267 -4.778 -14.230 1.00 90.81 86 VAL A CA 1
ATOM 617 C C . VAL A 1 86 ? 1.881 -5.252 -14.645 1.00 90.81 86 VAL A C 1
ATOM 619 O O . VAL A 1 86 ? 0.942 -5.194 -13.861 1.00 90.81 86 VAL A O 1
ATOM 622 N N . GLY A 1 87 ? 1.745 -5.761 -15.872 1.00 89.12 87 GLY A N 1
ATOM 623 C CA . GLY A 1 87 ? 0.477 -6.271 -16.424 1.00 89.12 87 GLY A CA 1
ATOM 624 C C . GLY A 1 87 ? 0.037 -7.625 -15.846 1.00 89.12 87 GLY A C 1
ATOM 625 O O . GLY A 1 87 ? -0.608 -8.414 -16.533 1.00 89.12 87 GLY A O 1
ATOM 626 N N . GLY A 1 88 ? 0.446 -7.944 -14.618 1.00 89.62 88 GLY A N 1
ATOM 627 C CA . GLY A 1 88 ? 0.268 -9.241 -13.978 1.00 89.62 88 GLY A CA 1
ATOM 628 C C . GLY A 1 88 ? 0.712 -9.229 -12.513 1.00 89.62 88 GLY A C 1
ATOM 629 O O . GLY A 1 88 ? 0.944 -8.178 -11.925 1.00 89.62 88 GLY A O 1
ATOM 630 N N . GLY A 1 89 ? 0.824 -10.414 -11.910 1.00 89.88 89 GLY A N 1
ATOM 631 C CA . GLY A 1 89 ? 1.199 -10.549 -10.500 1.00 89.88 89 GLY A CA 1
ATOM 632 C C . GLY A 1 89 ? 2.662 -10.193 -10.215 1.00 89.88 89 GLY A C 1
ATOM 633 O O . GLY A 1 89 ? 3.550 -10.453 -11.028 1.00 89.88 89 GLY A O 1
ATOM 634 N N . ILE A 1 90 ? 2.915 -9.666 -9.016 1.00 94.00 90 ILE A N 1
ATOM 635 C CA . ILE A 1 90 ? 4.253 -9.338 -8.513 1.00 94.00 90 ILE A CA 1
ATOM 636 C C . ILE A 1 90 ? 4.606 -10.323 -7.395 1.00 94.00 90 ILE A C 1
ATOM 638 O O . ILE A 1 90 ? 3.895 -10.420 -6.398 1.00 94.00 90 ILE A O 1
ATOM 642 N N . ARG A 1 91 ? 5.719 -11.051 -7.545 1.00 94.19 91 ARG A N 1
ATOM 643 C CA . ARG A 1 91 ? 6.323 -11.842 -6.464 1.00 94.19 91 ARG A CA 1
ATOM 644 C C . ARG A 1 91 ? 7.600 -11.145 -6.019 1.00 94.19 91 ARG A C 1
ATOM 646 O O . ARG A 1 91 ? 8.582 -11.144 -6.754 1.00 94.19 91 ARG A O 1
ATOM 653 N N . ALA A 1 92 ? 7.574 -10.585 -4.821 1.00 92.12 92 ALA A N 1
ATOM 654 C CA . ALA A 1 92 ? 8.712 -9.929 -4.195 1.00 92.12 92 ALA A CA 1
ATOM 655 C C . ALA A 1 92 ? 8.971 -10.556 -2.822 1.00 92.12 92 ALA A C 1
ATOM 657 O O . ALA A 1 92 ? 8.055 -11.107 -2.214 1.00 92.12 92 ALA A O 1
ATOM 658 N N . ASP A 1 93 ? 10.216 -10.479 -2.357 1.00 96.25 93 ASP A N 1
ATOM 659 C CA . ASP A 1 93 ? 10.549 -10.803 -0.967 1.00 96.25 93 ASP A CA 1
ATOM 660 C C . ASP A 1 93 ? 10.021 -9.700 -0.037 1.00 96.25 93 ASP A C 1
ATOM 662 O O . ASP A 1 93 ? 9.264 -9.962 0.893 1.00 96.25 93 ASP A O 1
ATOM 666 N N . TYR A 1 94 ? 10.316 -8.438 -0.375 1.00 90.94 94 TYR A N 1
ATOM 667 C CA . TYR A 1 94 ? 9.730 -7.263 0.265 1.00 90.94 94 TYR A CA 1
ATOM 668 C C . TYR A 1 94 ? 9.560 -6.095 -0.718 1.00 90.94 94 TYR A C 1
ATOM 670 O O . TYR A 1 94 ? 10.232 -6.013 -1.748 1.00 90.94 94 TYR A O 1
ATOM 678 N N . ILE A 1 95 ? 8.661 -5.171 -0.369 1.00 90.31 95 ILE A N 1
ATOM 679 C CA . ILE A 1 95 ? 8.439 -3.883 -1.038 1.00 90.31 95 ILE A CA 1
ATOM 680 C C . ILE A 1 95 ? 8.617 -2.796 0.029 1.00 90.31 95 ILE A C 1
ATOM 682 O O . ILE A 1 95 ? 8.118 -2.948 1.141 1.00 90.31 95 ILE A O 1
ATOM 686 N N . ARG A 1 96 ? 9.350 -1.722 -0.284 1.00 86.94 96 ARG A N 1
ATOM 687 C CA . ARG A 1 96 ? 9.613 -0.605 0.640 1.00 86.94 96 ARG A CA 1
ATOM 688 C C . ARG A 1 96 ? 9.357 0.739 -0.036 1.00 86.94 96 ARG A C 1
ATOM 690 O O . ARG A 1 96 ? 9.751 0.912 -1.190 1.00 86.94 96 ARG A O 1
ATOM 697 N N . ALA A 1 97 ? 8.783 1.690 0.695 1.00 85.06 97 ALA A N 1
ATOM 698 C CA . ALA A 1 97 ? 8.856 3.105 0.343 1.00 85.06 97 ALA A CA 1
ATOM 699 C C . ALA A 1 97 ? 10.245 3.646 0.737 1.00 85.06 97 ALA A C 1
ATOM 701 O O . ALA A 1 97 ? 10.824 3.211 1.733 1.00 85.06 97 ALA A O 1
ATOM 702 N N . GLN A 1 98 ? 10.831 4.531 -0.075 1.00 80.75 98 GLN A N 1
ATOM 703 C CA . GLN A 1 98 ? 12.144 5.144 0.215 1.00 80.75 98 GLN A CA 1
ATOM 704 C C . GLN A 1 98 ? 12.032 6.541 0.844 1.00 80.75 98 GLN A C 1
ATOM 706 O O . GLN A 1 98 ? 13.048 7.158 1.159 1.00 80.75 98 GLN A O 1
ATOM 711 N N . THR A 1 99 ? 10.814 7.045 0.994 1.00 76.88 99 THR A N 1
ATOM 712 C CA . THR A 1 99 ? 10.484 8.370 1.520 1.00 76.88 99 THR A CA 1
ATOM 713 C C . THR A 1 99 ? 9.786 8.234 2.876 1.00 76.88 99 THR A C 1
ATOM 715 O O . THR A 1 99 ? 9.421 7.131 3.280 1.00 76.88 99 THR A O 1
ATOM 718 N N . ASN A 1 100 ? 9.589 9.353 3.580 1.00 80.25 100 ASN A N 1
ATOM 719 C CA . ASN A 1 100 ? 8.676 9.429 4.731 1.00 80.25 100 ASN A CA 1
ATOM 720 C C . ASN A 1 100 ? 7.218 9.505 4.234 1.00 80.25 100 ASN A C 1
ATOM 722 O O . ASN A 1 100 ? 6.480 10.414 4.595 1.00 80.25 100 ASN A O 1
ATOM 726 N N . GLU A 1 101 ? 6.858 8.644 3.287 1.00 86.06 101 GLU A N 1
ATOM 727 C CA . GLU A 1 101 ? 5.525 8.584 2.694 1.00 86.06 101 GLU A CA 1
ATOM 728 C C . GLU A 1 101 ? 4.986 7.160 2.819 1.00 86.06 101 GLU A C 1
ATOM 730 O O . GLU A 1 101 ? 5.744 6.192 2.941 1.00 86.06 101 GLU A O 1
ATOM 735 N N . ASP A 1 102 ? 3.663 7.050 2.760 1.00 88.88 102 ASP A N 1
ATOM 736 C CA . ASP A 1 102 ? 2.937 5.793 2.866 1.00 88.88 102 ASP A CA 1
ATOM 737 C C . ASP A 1 102 ? 3.320 4.816 1.731 1.00 88.88 102 ASP A C 1
ATOM 739 O O . ASP A 1 102 ? 3.525 5.198 0.574 1.00 88.88 102 ASP A O 1
ATOM 743 N N . LEU A 1 103 ? 3.347 3.514 2.030 1.00 92.25 103 LEU A N 1
ATOM 744 C CA . LEU A 1 103 ? 3.321 2.476 0.999 1.00 92.25 103 LEU A CA 1
ATOM 745 C C . LEU A 1 103 ? 1.869 2.219 0.600 1.00 92.25 103 LEU A C 1
ATOM 747 O O . LEU A 1 103 ? 1.113 1.628 1.367 1.00 92.25 103 LEU A O 1
ATOM 751 N N . GLU A 1 104 ? 1.489 2.629 -0.606 1.00 89.50 104 GLU A N 1
ATOM 752 C CA . GLU A 1 104 ? 0.100 2.609 -1.071 1.00 89.50 104 GLU A CA 1
ATOM 753 C C . GLU A 1 104 ? -0.146 1.572 -2.180 1.00 89.50 104 GLU A C 1
ATOM 755 O O . GLU A 1 104 ? 0.637 1.434 -3.119 1.00 89.50 104 GLU A O 1
ATOM 760 N N . PHE A 1 105 ? -1.294 0.899 -2.121 1.00 89.50 105 PHE A N 1
ATOM 761 C CA . PHE A 1 105 ? -1.842 0.063 -3.187 1.00 89.50 105 PHE A CA 1
ATOM 762 C C . PHE A 1 105 ? -3.057 0.768 -3.792 1.00 89.50 105 PHE A C 1
ATOM 764 O O . PHE A 1 105 ? -4.107 0.896 -3.149 1.00 89.50 105 PHE A O 1
ATOM 771 N N . LYS A 1 106 ? -2.897 1.244 -5.029 1.00 87.75 106 LYS A N 1
ATOM 772 C CA . LYS A 1 106 ? -3.878 2.078 -5.734 1.00 87.75 106 LYS A CA 1
ATOM 773 C C . LYS A 1 106 ? -4.595 1.299 -6.832 1.00 87.75 106 LYS A C 1
ATOM 775 O O . LYS A 1 106 ? -4.093 0.302 -7.341 1.00 87.75 106 LYS A O 1
ATOM 780 N N . THR A 1 107 ? -5.791 1.763 -7.168 1.00 86.94 107 THR A N 1
ATOM 781 C CA . THR A 1 107 ? -6.511 1.373 -8.388 1.00 86.94 107 THR A CA 1
ATOM 782 C C . THR A 1 107 ? -6.083 2.245 -9.562 1.00 86.94 107 THR A C 1
ATOM 784 O O . THR A 1 107 ? -5.519 3.319 -9.358 1.00 86.94 107 THR A O 1
ATOM 787 N N . ASP A 1 108 ? -6.436 1.832 -10.778 1.00 82.31 108 ASP A N 1
ATOM 788 C CA . ASP A 1 108 ? -6.156 2.573 -12.018 1.00 82.31 108 ASP A CA 1
ATOM 789 C C . ASP A 1 108 ? -6.795 3.978 -12.049 1.00 82.31 108 ASP A C 1
ATOM 791 O O . ASP A 1 108 ? -6.376 4.847 -12.809 1.00 82.31 108 ASP A O 1
ATOM 795 N N . GLU A 1 109 ? -7.796 4.232 -11.200 1.00 86.81 109 GLU A N 1
ATOM 796 C CA . GLU A 1 109 ? -8.416 5.552 -11.012 1.00 86.81 109 GLU A CA 1
ATOM 797 C C . GLU A 1 109 ? -7.611 6.461 -10.060 1.00 86.81 109 GLU A C 1
ATOM 799 O O . GLU A 1 109 ? -7.999 7.599 -9.799 1.00 86.81 109 GLU A O 1
ATOM 804 N N . GLY A 1 110 ? -6.496 5.967 -9.514 1.00 81.62 110 GLY A N 1
ATOM 805 C CA . GLY A 1 110 ? -5.630 6.666 -8.563 1.00 81.62 110 GLY A CA 1
ATOM 806 C C . GLY A 1 110 ? -6.078 6.569 -7.101 1.00 81.62 110 GLY A C 1
ATOM 807 O O . GLY A 1 110 ? -5.393 7.095 -6.226 1.00 81.62 110 GLY A O 1
ATOM 808 N N . ALA A 1 111 ? -7.197 5.896 -6.813 1.00 84.69 111 ALA A N 1
ATOM 809 C CA . ALA A 1 111 ? -7.703 5.733 -5.450 1.00 84.69 111 ALA A CA 1
ATOM 810 C C . ALA A 1 111 ? -6.923 4.661 -4.675 1.00 84.69 111 ALA A C 1
ATOM 812 O O . ALA A 1 111 ? -6.740 3.545 -5.173 1.00 84.69 111 ALA A O 1
ATOM 813 N N . THR A 1 112 ? -6.512 4.986 -3.449 1.00 86.19 112 THR A N 1
ATOM 814 C CA . THR A 1 112 ? -5.775 4.103 -2.533 1.00 86.19 112 THR A CA 1
ATOM 815 C C . THR A 1 112 ? -6.719 3.175 -1.787 1.00 86.19 112 THR A C 1
ATOM 817 O O . THR A 1 112 ? -7.567 3.636 -1.034 1.00 86.19 112 THR A O 1
ATOM 820 N N . ARG A 1 113 ? -6.543 1.860 -1.952 1.00 85.75 113 ARG A N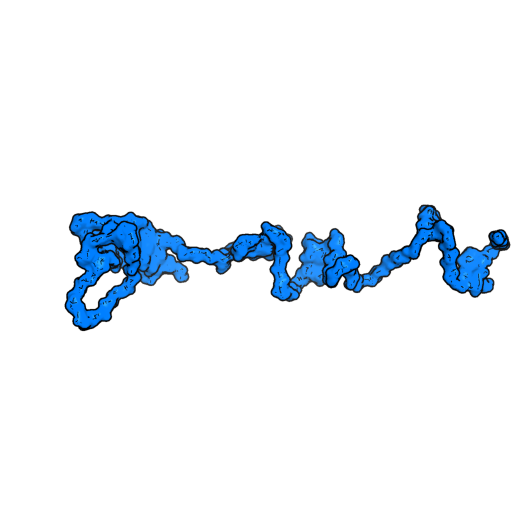 1
ATOM 821 C CA . ARG A 1 113 ? -7.379 0.838 -1.297 1.00 85.75 113 ARG A CA 1
ATOM 822 C C . ARG A 1 113 ? -6.765 0.279 -0.027 1.00 85.75 113 ARG A C 1
ATOM 824 O O . ARG A 1 113 ? -7.493 -0.108 0.877 1.00 85.75 113 ARG A O 1
ATOM 831 N N . LEU A 1 114 ? -5.444 0.215 0.027 1.00 88.62 114 LEU A N 1
ATOM 832 C CA . LEU A 1 114 ? -4.682 -0.254 1.175 1.00 88.62 114 LEU A CA 1
ATOM 833 C C . LEU A 1 114 ? -3.412 0.577 1.251 1.00 88.62 114 LEU A C 1
ATOM 835 O O . LEU A 1 114 ? -2.761 0.794 0.230 1.00 88.62 114 LEU A O 1
ATOM 839 N N . LYS A 1 115 ? -3.049 1.019 2.445 1.00 87.56 115 LYS A N 1
ATOM 840 C CA . LYS A 1 115 ? -1.809 1.733 2.689 1.00 87.56 115 LYS A CA 1
ATOM 841 C C . LYS A 1 115 ? -1.187 1.321 4.010 1.00 87.56 115 LYS A C 1
ATOM 843 O O . LYS A 1 115 ? -1.891 0.983 4.959 1.00 87.56 115 LYS A O 1
ATOM 848 N N . ILE A 1 116 ? 0.134 1.359 4.052 1.00 88.38 116 ILE A N 1
ATOM 849 C CA . ILE A 1 116 ? 0.905 1.318 5.290 1.00 88.38 116 ILE A CA 1
ATOM 850 C C . ILE A 1 116 ? 1.459 2.721 5.478 1.00 88.38 116 ILE A C 1
ATOM 852 O O . ILE A 1 116 ? 2.188 3.190 4.604 1.00 88.38 116 ILE A O 1
ATOM 856 N N . THR A 1 117 ? 1.080 3.392 6.561 1.00 85.06 117 THR A N 1
ATOM 857 C CA . THR A 1 117 ? 1.554 4.746 6.838 1.00 85.06 117 THR A CA 1
ATOM 858 C C . THR A 1 117 ? 3.009 4.744 7.283 1.00 85.06 117 THR A C 1
ATOM 860 O O . THR A 1 117 ? 3.535 3.725 7.740 1.00 85.06 117 THR A O 1
ATOM 863 N N . ASP A 1 118 ? 3.669 5.890 7.159 1.00 85.06 118 ASP A N 1
ATOM 864 C CA . ASP A 1 118 ? 5.033 6.094 7.657 1.00 85.06 118 ASP A CA 1
ATOM 865 C C . ASP A 1 118 ? 5.165 5.872 9.180 1.00 85.06 118 ASP A C 1
ATOM 867 O O . ASP A 1 118 ? 6.188 5.362 9.642 1.00 85.06 118 ASP A O 1
ATOM 871 N N . ASP A 1 119 ? 4.101 6.146 9.938 1.00 82.50 119 ASP A N 1
ATOM 872 C CA . ASP A 1 119 ? 3.979 5.841 11.372 1.00 82.50 119 ASP A CA 1
ATOM 873 C C . ASP A 1 119 ? 3.729 4.344 11.685 1.00 82.50 119 ASP A C 1
ATOM 875 O O . ASP A 1 119 ? 3.686 3.943 12.851 1.00 82.50 119 ASP A O 1
ATOM 879 N N . GLY A 1 120 ? 3.605 3.491 10.660 1.00 79.56 120 GLY A N 1
ATOM 880 C CA . GLY A 1 120 ? 3.490 2.034 10.790 1.00 79.56 120 GLY A CA 1
ATOM 881 C C . GLY A 1 120 ? 2.063 1.495 10.933 1.00 79.56 120 GLY A C 1
ATOM 882 O O . GLY A 1 120 ? 1.894 0.292 11.157 1.00 79.56 120 GLY A O 1
ATOM 883 N N . ASP A 1 121 ? 1.046 2.344 10.780 1.00 82.81 121 ASP A N 1
ATOM 884 C CA . ASP A 1 121 ? -0.352 1.916 10.769 1.00 82.81 121 ASP A CA 1
ATOM 885 C C . ASP A 1 121 ? -0.729 1.311 9.410 1.00 82.81 121 ASP A C 1
ATOM 887 O O . ASP A 1 121 ? -0.211 1.694 8.364 1.00 82.81 121 ASP A O 1
ATOM 891 N N . ILE A 1 122 ? -1.671 0.366 9.411 1.00 86.69 122 ILE A N 1
ATOM 892 C CA . ILE A 1 122 ? -2.240 -0.210 8.187 1.00 86.69 122 ILE A CA 1
ATOM 893 C C . ILE A 1 122 ? -3.672 0.296 8.043 1.00 86.69 122 ILE A C 1
ATOM 895 O O . ILE A 1 122 ? -4.534 -0.005 8.872 1.00 86.69 122 ILE A O 1
ATOM 899 N N . ASP A 1 123 ? -3.935 1.028 6.968 1.00 78.56 123 ASP A N 1
ATOM 900 C CA . ASP A 1 123 ? -5.246 1.584 6.647 1.00 78.56 123 ASP A CA 1
ATOM 901 C C . ASP A 1 123 ? -5.765 0.986 5.337 1.00 78.56 123 ASP A C 1
ATOM 903 O O . ASP A 1 123 ? -5.024 0.839 4.368 1.00 78.56 123 ASP A O 1
ATOM 907 N N . ALA A 1 124 ? -7.042 0.621 5.303 1.00 82.50 124 ALA A N 1
ATOM 908 C CA . ALA A 1 124 ? -7.703 0.135 4.105 1.00 82.50 124 ALA A CA 1
ATOM 909 C C . ALA A 1 124 ? -8.993 0.919 3.898 1.00 82.50 124 ALA A C 1
ATOM 911 O O . ALA A 1 124 ? -9.807 1.078 4.815 1.00 82.50 124 ALA A O 1
ATOM 912 N N . GLU A 1 125 ? -9.197 1.388 2.671 1.00 70.06 125 GLU A N 1
ATOM 913 C CA . GLU A 1 125 ? -10.417 2.088 2.310 1.00 70.06 125 GLU A CA 1
ATOM 914 C C . GLU A 1 125 ? -11.598 1.130 2.548 1.00 70.06 125 GLU A C 1
ATOM 916 O O . GLU A 1 125 ? -11.646 0.039 1.979 1.00 70.06 125 GLU A O 1
ATOM 921 N N . TYR A 1 126 ? -12.525 1.543 3.421 1.00 54.16 126 TYR A N 1
ATOM 922 C CA . TYR A 1 126 ? -13.727 0.829 3.894 1.00 54.16 126 TYR A CA 1
ATOM 923 C C . TYR A 1 126 ? -13.609 -0.141 5.083 1.00 54.16 126 TYR A C 1
ATOM 925 O O . TYR A 1 126 ? -14.648 -0.639 5.516 1.00 54.16 126 TYR A O 1
ATOM 933 N N . ASN A 1 127 ? -12.438 -0.369 5.686 1.00 53.16 127 ASN A N 1
ATOM 934 C CA . ASN A 1 127 ? -12.361 -0.959 7.031 1.00 53.16 127 ASN A CA 1
ATOM 935 C C . ASN A 1 127 ? -10.950 -0.809 7.607 1.00 53.16 127 ASN A C 1
ATOM 937 O O . ASN A 1 127 ? -9.986 -1.297 7.028 1.00 53.16 127 ASN A O 1
ATOM 941 N N . THR A 1 128 ? -10.829 -0.220 8.794 1.00 52.06 128 THR A N 1
ATOM 942 C CA . THR A 1 128 ? -9.587 -0.221 9.575 1.00 52.06 128 THR A CA 1
ATOM 943 C C . THR A 1 128 ? -9.245 -1.663 9.964 1.00 52.06 128 THR A C 1
ATOM 945 O O . THR A 1 128 ? -9.738 -2.155 10.978 1.00 52.06 128 THR A O 1
ATOM 948 N N . ILE A 1 129 ? -8.474 -2.385 9.143 1.00 60.22 129 ILE A N 1
ATOM 949 C CA . ILE A 1 129 ? -8.253 -3.824 9.358 1.00 60.22 129 ILE A CA 1
ATOM 950 C C . ILE A 1 129 ? -7.368 -4.101 10.573 1.00 60.22 129 ILE A C 1
ATOM 952 O O . ILE A 1 129 ? -7.611 -5.090 11.252 1.00 60.22 129 ILE A O 1
ATOM 956 N N . VAL A 1 130 ? -6.432 -3.232 10.950 1.00 58.38 130 VAL A N 1
ATOM 957 C CA . VAL A 1 130 ? -5.782 -3.325 12.265 1.00 58.38 130 VAL A CA 1
ATOM 958 C C . VAL A 1 130 ? -5.375 -1.931 12.693 1.00 58.38 130 VAL A C 1
ATOM 960 O O . VAL A 1 130 ? -4.232 -1.520 12.544 1.00 58.38 130 VAL A O 1
ATOM 963 N N . LYS A 1 131 ? -6.304 -1.195 13.283 1.00 54.53 131 LYS A N 1
ATOM 964 C CA . LYS A 1 131 ? -5.863 -0.245 14.291 1.00 54.53 131 LYS A CA 1
ATOM 965 C C . LYS A 1 131 ? -5.619 -1.116 15.531 1.00 54.53 131 LYS A C 1
ATOM 967 O O . LYS A 1 131 ? -6.470 -1.936 15.890 1.00 54.53 131 LYS A O 1
ATOM 972 N N . TYR A 1 132 ? -4.450 -1.006 16.163 1.00 49.12 132 TYR A N 1
ATOM 973 C CA . TYR A 1 132 ? -4.309 -1.384 17.569 1.00 49.12 132 TYR A CA 1
ATOM 974 C C . TYR A 1 132 ? -5.242 -0.446 18.341 1.00 49.12 132 TYR A C 1
ATOM 976 O O . TYR A 1 132 ? -4.819 0.537 18.942 1.00 49.12 132 TYR A O 1
ATOM 984 N N . HIS A 1 133 ? -6.552 -0.672 18.235 1.00 49.41 133 HIS A N 1
ATOM 985 C CA . HIS A 1 133 ? -7.516 0.028 19.043 1.00 49.41 133 HIS A CA 1
ATOM 986 C C . HIS A 1 133 ? -7.164 -0.412 20.457 1.00 49.41 133 HIS A C 1
ATOM 988 O O . HIS A 1 133 ? -7.312 -1.583 20.814 1.00 49.41 133 HIS A O 1
ATOM 994 N N . GLY A 1 134 ? -6.696 0.535 21.272 1.00 60.09 134 GLY A N 1
ATOM 995 C CA . GLY A 1 134 ? -6.912 0.425 22.704 1.00 60.09 134 GLY A CA 1
ATOM 996 C C . GLY A 1 134 ? -8.356 -0.017 22.947 1.00 60.09 134 GLY A C 1
ATOM 997 O O . GLY A 1 134 ? -9.226 0.232 22.107 1.00 60.09 134 GLY A O 1
ATOM 998 N N . TYR A 1 135 ? -8.576 -0.723 24.058 1.00 62.44 135 TYR A N 1
ATOM 999 C CA . TYR A 1 135 ? -9.892 -1.217 24.474 1.00 62.44 135 TYR A CA 1
ATOM 1000 C C . TYR A 1 135 ? -11.011 -0.266 24.005 1.00 62.44 135 TYR A C 1
ATOM 1002 O O . TYR A 1 135 ? -10.883 0.938 24.263 1.00 62.44 135 TYR A O 1
ATOM 1010 N N . PRO A 1 136 ? -12.043 -0.755 23.285 1.00 79.25 136 PRO A N 1
ATOM 1011 C CA . PRO A 1 136 ? -13.055 0.106 22.677 1.00 79.25 136 PRO A CA 1
ATOM 1012 C C . PRO A 1 136 ? -13.621 1.085 23.709 1.00 79.25 136 PRO A C 1
ATOM 1014 O O . PRO A 1 136 ? -13.672 0.774 24.901 1.00 79.25 136 PRO A O 1
ATOM 1017 N N . TYR A 1 137 ? -14.038 2.279 23.281 1.00 85.69 137 TYR A N 1
ATOM 1018 C CA . TYR A 1 137 ? -14.756 3.168 24.195 1.00 85.69 137 TYR A CA 1
ATOM 1019 C C . TYR A 1 137 ? -16.054 2.479 24.643 1.00 85.69 137 TYR A C 1
ATOM 1021 O O . TYR A 1 137 ? -16.709 1.861 23.805 1.00 85.69 137 TYR A O 1
ATOM 1029 N N . PRO A 1 138 ? -16.402 2.528 25.940 1.00 92.19 138 PRO A N 1
ATOM 1030 C CA . PRO A 1 138 ? -17.656 1.961 26.411 1.00 92.19 138 PRO A CA 1
ATOM 1031 C C . PRO A 1 138 ? -18.844 2.722 25.826 1.00 92.19 138 PRO A C 1
ATOM 1033 O O . PRO A 1 138 ? -18.806 3.949 25.727 1.00 92.19 138 PRO A O 1
ATOM 1036 N N . ASP A 1 139 ? -19.908 1.995 25.497 1.00 94.75 139 ASP A N 1
ATOM 1037 C CA . ASP A 1 139 ? -21.182 2.565 25.052 1.00 94.75 139 ASP A CA 1
ATOM 1038 C C . ASP A 1 139 ? -21.862 3.361 26.174 1.00 94.75 139 ASP A C 1
ATOM 1040 O O . ASP A 1 139 ? -22.586 4.324 25.925 1.00 94.75 139 ASP A O 1
ATOM 1044 N N . TYR A 1 140 ? -21.579 3.001 27.430 1.00 96.00 140 TYR A N 1
ATOM 1045 C CA . TYR A 1 140 ? -21.941 3.790 28.599 1.00 96.00 140 TYR A CA 1
ATOM 1046 C C . TYR A 1 140 ? -20.786 3.916 29.584 1.00 96.00 140 TYR A C 1
ATOM 1048 O O . TYR A 1 140 ? -20.173 2.928 29.986 1.00 96.00 140 TYR A O 1
ATOM 1056 N N . ASP A 1 141 ? -20.562 5.136 30.060 1.00 95.88 141 ASP A N 1
ATOM 1057 C CA . ASP A 1 141 ? -19.618 5.433 31.124 1.00 95.88 141 ASP A CA 1
ATOM 1058 C C . ASP A 1 141 ? -20.281 6.331 32.160 1.00 95.88 141 ASP A C 1
ATOM 1060 O O . ASP A 1 141 ? -20.677 7.463 31.868 1.00 95.88 141 ASP A O 1
ATOM 1064 N N . SER A 1 142 ? -20.385 5.851 33.397 1.00 95.31 142 SER A N 1
ATOM 1065 C CA . SER A 1 142 ? -20.973 6.658 34.460 1.00 95.31 142 SER A CA 1
ATOM 1066 C C . SER A 1 142 ? -20.115 7.874 34.814 1.00 95.31 142 SER A C 1
ATOM 1068 O O . SER A 1 142 ? -20.616 8.781 35.480 1.00 95.31 142 SER A O 1
ATOM 1070 N N . GLY A 1 143 ? -18.829 7.877 34.446 1.00 92.50 143 GLY A N 1
ATOM 1071 C CA . GLY A 1 143 ? -17.799 8.664 35.111 1.00 92.50 143 GLY A CA 1
ATOM 1072 C C . GLY A 1 143 ? -17.627 8.242 36.579 1.00 92.50 143 GLY A C 1
ATOM 1073 O O . GLY A 1 143 ? -18.341 7.357 37.063 1.00 92.50 143 GLY A O 1
ATOM 1074 N N . PRO A 1 144 ? -16.690 8.855 37.319 1.00 90.44 144 PRO A N 1
ATOM 1075 C CA . PRO A 1 144 ? -16.594 8.665 38.761 1.00 90.44 144 PRO A CA 1
ATOM 1076 C C . PRO A 1 144 ? -17.883 9.113 39.459 1.00 90.44 144 PRO A C 1
ATOM 1078 O O . PRO A 1 144 ? -18.392 10.212 39.223 1.00 90.44 144 PRO A O 1
ATOM 1081 N N . ARG A 1 145 ? -18.411 8.261 40.330 1.00 91.31 145 ARG A N 1
ATOM 1082 C CA . ARG A 1 145 ? -19.594 8.493 41.160 1.00 91.31 145 ARG A CA 1
ATOM 1083 C C . ARG A 1 145 ? -19.270 8.175 42.609 1.00 91.31 145 ARG A C 1
ATOM 1085 O O . ARG A 1 145 ? -18.387 7.376 42.881 1.00 91.31 145 ARG A O 1
ATOM 1092 N N . TYR A 1 146 ? -20.019 8.795 43.509 1.00 87.94 146 TYR A N 1
ATOM 1093 C CA . TYR A 1 146 ? -19.895 8.657 44.959 1.00 87.94 146 TYR A CA 1
ATOM 1094 C C . TYR A 1 146 ? -21.262 8.252 45.498 1.00 87.94 146 TYR A C 1
ATOM 1096 O O . TYR A 1 146 ? -22.251 8.820 45.035 1.00 87.94 146 TYR A O 1
ATOM 1104 N N . MET A 1 147 ? -21.344 7.293 46.420 1.00 85.31 147 MET A N 1
ATOM 1105 C CA . MET A 1 147 ? -22.591 7.024 47.146 1.00 85.31 147 MET A CA 1
ATOM 1106 C C . MET A 1 147 ? -22.661 7.890 48.400 1.00 85.31 147 MET A C 1
ATOM 1108 O O . MET A 1 147 ? -21.677 8.001 49.136 1.00 85.31 147 MET A O 1
ATOM 1112 N N . ASP A 1 148 ? -23.833 8.458 48.665 1.00 85.62 148 ASP A N 1
ATOM 1113 C CA . ASP A 1 148 ? -24.050 9.308 49.831 1.00 85.62 148 ASP A CA 1
ATOM 1114 C C . ASP A 1 148 ? -23.968 8.492 51.133 1.00 85.62 148 ASP A C 1
ATOM 1116 O O . ASP A 1 148 ? -24.068 7.256 51.151 1.00 85.62 148 ASP A O 1
ATOM 1120 N N . GLN A 1 149 ? -23.762 9.173 52.260 1.00 77.44 149 GLN A N 1
ATOM 1121 C CA . GLN A 1 149 ? -23.746 8.519 53.567 1.00 77.44 149 GLN A CA 1
ATOM 1122 C C . GLN A 1 149 ? -25.116 7.879 53.851 1.00 77.44 149 GLN A C 1
ATOM 1124 O O . GLN A 1 149 ? -26.144 8.550 53.796 1.00 77.44 149 GLN A O 1
ATOM 1129 N N . GLY A 1 150 ? -25.132 6.578 54.155 1.00 79.31 150 GLY A N 1
ATOM 1130 C CA . GLY A 1 150 ? -26.366 5.808 54.366 1.00 79.31 150 GLY A CA 1
ATOM 1131 C C . GLY A 1 150 ? -27.064 5.330 53.085 1.00 79.31 150 GLY A C 1
ATOM 1132 O O . GLY A 1 150 ? -28.090 4.658 53.171 1.00 79.31 150 GLY A O 1
ATOM 1133 N N . GLU A 1 151 ? -26.524 5.628 51.899 1.00 86.56 151 GLU A N 1
ATOM 1134 C CA . GLU A 1 151 ? -26.973 5.014 50.648 1.00 86.56 151 GLU A CA 1
ATOM 1135 C C . GLU A 1 151 ? -26.363 3.612 50.507 1.00 86.56 151 GLU A C 1
ATOM 1137 O O . GLU A 1 151 ? -25.142 3.442 50.548 1.00 86.56 151 GLU A O 1
ATOM 1142 N N . TYR A 1 152 ? -27.219 2.600 50.357 1.00 85.75 152 TYR A N 1
ATOM 1143 C CA . TYR A 1 152 ? -26.802 1.197 50.223 1.00 85.75 152 TYR A CA 1
ATOM 1144 C C . TYR A 1 152 ? -26.855 0.687 48.781 1.00 85.75 152 TYR A C 1
ATOM 1146 O O . TYR A 1 152 ? -26.249 -0.334 48.454 1.00 85.75 152 TYR A O 1
ATOM 1154 N N . TYR A 1 153 ? -27.597 1.368 47.910 1.00 89.62 153 TYR A N 1
ATOM 1155 C CA . TYR A 1 153 ? -27.667 1.048 46.494 1.00 89.62 153 TYR A CA 1
ATOM 1156 C C . TYR A 1 153 ? -27.974 2.296 45.672 1.00 89.62 153 TYR A C 1
ATOM 1158 O O . TYR A 1 153 ? -28.680 3.188 46.137 1.00 89.62 153 TYR A O 1
ATOM 1166 N N . ARG A 1 154 ? -27.497 2.314 44.427 1.00 92.56 154 ARG A N 1
ATOM 1167 C CA . ARG A 1 154 ? -27.775 3.362 43.447 1.00 92.56 154 ARG A CA 1
ATOM 1168 C C . ARG A 1 154 ? -28.118 2.751 42.101 1.00 92.56 154 ARG A C 1
ATOM 1170 O O . ARG A 1 154 ? -27.371 1.921 41.589 1.00 92.56 154 ARG A O 1
ATOM 1177 N N . VAL A 1 155 ? -29.215 3.202 41.507 1.00 96.12 155 VAL A N 1
ATOM 1178 C CA . VAL A 1 155 ? -29.585 2.841 40.135 1.00 96.12 155 VAL A CA 1
ATOM 1179 C C . VAL A 1 155 ? -28.962 3.850 39.175 1.00 96.12 155 VAL A C 1
ATOM 1181 O O . VAL A 1 155 ? -29.118 5.059 39.349 1.00 96.12 155 VAL A O 1
ATOM 1184 N N . LEU A 1 156 ? -28.243 3.356 38.172 1.00 97.19 156 LEU A N 1
ATOM 1185 C CA . LEU A 1 156 ? -27.707 4.154 37.077 1.00 97.19 156 LEU A CA 1
ATOM 1186 C C . LEU A 1 156 ? -28.487 3.840 35.804 1.00 97.19 156 LEU A C 1
ATOM 1188 O O . LEU A 1 156 ? -28.602 2.676 35.423 1.00 97.19 156 LEU A O 1
ATOM 1192 N N . ASN A 1 157 ? -28.968 4.884 35.134 1.00 97.69 157 ASN A N 1
ATOM 1193 C CA . ASN A 1 157 ? -29.621 4.761 33.836 1.00 97.69 157 ASN A CA 1
ATOM 1194 C C . ASN A 1 157 ? -28.562 4.873 32.737 1.00 97.69 157 ASN A C 1
ATOM 1196 O O . ASN A 1 157 ? -27.849 5.880 32.671 1.00 97.69 157 ASN A O 1
ATOM 1200 N N . HIS A 1 158 ? -28.472 3.850 31.894 1.00 95.88 158 HIS A N 1
ATOM 1201 C CA . HIS A 1 158 ? -27.612 3.822 30.713 1.00 95.88 158 HIS A CA 1
ATOM 1202 C C . HIS A 1 158 ? -28.409 3.799 29.401 1.00 95.88 158 HIS A C 1
ATOM 1204 O O . HIS A 1 158 ? -27.883 4.253 28.392 1.00 95.88 158 HIS A O 1
ATOM 1210 N N . ASN A 1 159 ? -29.672 3.343 29.413 1.00 96.81 159 ASN A N 1
ATOM 1211 C CA . ASN A 1 159 ? -30.605 3.371 28.272 1.00 96.81 159 ASN A CA 1
ATOM 1212 C C . ASN A 1 159 ? -30.011 2.797 26.970 1.00 96.81 159 ASN A C 1
ATOM 1214 O O . ASN A 1 159 ? -30.208 3.362 25.895 1.00 96.81 159 ASN A O 1
ATOM 1218 N N . LEU A 1 160 ? -29.249 1.703 27.072 1.00 95.25 160 LEU A N 1
ATOM 1219 C CA . LEU A 1 160 ? -28.502 1.147 25.934 1.00 95.25 160 LEU A CA 1
ATOM 1220 C C . LEU A 1 160 ? -29.395 0.297 25.019 1.00 95.25 160 LEU A C 1
ATOM 1222 O O . LEU A 1 160 ? -29.153 0.237 23.816 1.00 95.25 160 LEU A O 1
ATOM 1226 N N . GLY A 1 161 ? -30.465 -0.288 25.567 1.00 92.94 161 GLY A N 1
ATOM 1227 C CA . GLY A 1 161 ? -31.433 -1.091 24.827 1.00 92.94 161 GLY A CA 1
ATOM 1228 C C . GLY A 1 161 ? -30.894 -2.448 24.352 1.00 92.94 161 GLY A C 1
ATOM 1229 O O . GLY A 1 161 ? -29.698 -2.710 24.308 1.00 92.94 161 GLY A O 1
ATOM 1230 N N . GLY A 1 162 ? -31.796 -3.338 23.940 1.00 90.69 162 GLY A N 1
ATOM 1231 C CA . GLY A 1 162 ? -31.419 -4.689 23.513 1.00 90.69 162 GLY A CA 1
ATOM 1232 C C . GLY A 1 162 ? -31.269 -5.657 24.689 1.00 90.69 162 GLY A C 1
ATOM 1233 O O . GLY A 1 162 ? -31.818 -5.437 25.760 1.00 90.69 162 GLY A O 1
ATOM 1234 N N . SER A 1 163 ? -30.594 -6.792 24.491 1.00 90.75 163 SER A N 1
ATOM 1235 C CA . SER A 1 163 ? -30.474 -7.805 25.548 1.00 90.75 163 SER A CA 1
ATOM 1236 C C . SER A 1 163 ? -29.211 -7.597 26.381 1.00 90.75 163 SER A C 1
ATOM 1238 O O . SER A 1 163 ? -28.103 -7.690 25.855 1.00 90.75 163 SER A O 1
ATOM 1240 N N . ALA A 1 164 ? -29.379 -7.443 27.699 1.00 90.44 164 ALA A N 1
ATOM 1241 C CA . ALA A 1 164 ? -28.279 -7.330 28.660 1.00 90.44 164 ALA A CA 1
ATOM 1242 C C . ALA A 1 164 ? -27.315 -8.537 28.677 1.00 90.44 164 ALA A C 1
ATOM 1244 O O . ALA A 1 164 ? -26.207 -8.430 29.192 1.00 90.44 164 ALA A O 1
ATOM 1245 N N . ASN A 1 165 ? -27.689 -9.674 28.075 1.00 89.56 165 ASN A N 1
ATOM 1246 C CA . ASN A 1 165 ? -26.795 -10.827 27.901 1.00 89.56 165 ASN A CA 1
ATOM 1247 C C . ASN A 1 165 ? -25.585 -10.524 27.005 1.00 89.56 165 ASN A C 1
ATOM 1249 O O . ASN A 1 165 ? -24.596 -11.250 27.052 1.00 89.56 165 ASN A O 1
ATOM 1253 N N . TYR A 1 166 ? -25.671 -9.479 26.181 1.00 89.94 166 TYR A N 1
ATOM 1254 C CA . TYR A 1 166 ? -24.574 -9.022 25.331 1.00 89.94 166 TYR A CA 1
ATOM 1255 C C . TYR A 1 166 ? -23.773 -7.884 25.958 1.00 89.94 166 TYR A C 1
ATOM 1257 O O . TYR A 1 166 ? -22.909 -7.309 25.300 1.00 89.94 166 TYR A O 1
ATOM 1265 N N . TYR A 1 167 ? -24.060 -7.526 27.207 1.00 91.50 167 TYR A N 1
ATOM 1266 C CA . TYR A 1 167 ? -23.349 -6.452 27.875 1.00 91.50 167 TYR A CA 1
ATOM 1267 C C . TYR A 1 167 ? -22.121 -6.997 28.594 1.00 91.50 167 TYR A C 1
ATOM 1269 O O . TYR A 1 167 ? -22.190 -7.983 29.327 1.00 91.50 167 TYR A O 1
ATOM 1277 N N . VAL A 1 168 ? -21.000 -6.303 28.436 1.00 90.38 168 VAL A N 1
ATOM 1278 C CA . VAL A 1 168 ? -19.822 -6.460 29.287 1.00 90.38 168 VAL A CA 1
ATOM 1279 C C . VAL A 1 168 ? -19.811 -5.291 30.254 1.00 90.38 168 VAL A C 1
ATOM 1281 O O . VAL A 1 168 ? -19.802 -4.140 29.825 1.00 90.38 168 VAL A O 1
ATOM 1284 N N . VAL A 1 169 ? -19.819 -5.582 31.553 1.00 90.00 169 VAL A N 1
ATOM 1285 C CA . VAL A 1 169 ? -19.789 -4.567 32.608 1.00 90.00 169 VAL A CA 1
ATOM 1286 C C . VAL A 1 169 ? -18.446 -4.614 33.314 1.00 90.00 169 VAL A C 1
ATOM 1288 O O . VAL A 1 169 ? -18.043 -5.652 33.837 1.00 90.00 169 VAL A O 1
ATOM 1291 N N . ASP A 1 170 ? -17.788 -3.466 33.372 1.00 89.88 170 ASP A N 1
ATOM 1292 C CA . ASP A 1 170 ? -16.623 -3.229 34.211 1.00 89.88 170 ASP A CA 1
ATOM 1293 C C . ASP A 1 170 ? -17.016 -2.292 35.353 1.00 89.88 170 ASP A C 1
ATOM 1295 O O . ASP A 1 170 ? -17.511 -1.182 35.124 1.00 89.88 170 ASP A O 1
ATOM 1299 N N . LEU A 1 171 ? -16.800 -2.751 36.585 1.00 88.50 171 LEU A N 1
ATOM 1300 C CA . LEU A 1 171 ? -17.003 -1.967 37.793 1.00 88.50 171 LEU A CA 1
ATOM 1301 C C . LEU A 1 171 ? -15.655 -1.744 38.474 1.00 88.50 171 LEU A C 1
ATOM 1303 O O . LEU A 1 171 ? -15.001 -2.666 38.965 1.00 88.50 171 LEU A O 1
ATOM 1307 N N . ILE A 1 172 ? -15.272 -0.476 38.534 1.00 85.44 172 ILE A N 1
ATOM 1308 C CA . ILE A 1 172 ? -14.071 -0.012 39.216 1.00 85.44 172 ILE A CA 1
ATOM 1309 C C . ILE A 1 172 ? -14.507 0.775 40.437 1.00 85.44 172 ILE A C 1
ATOM 1311 O O . ILE A 1 172 ? -15.430 1.582 40.348 1.00 85.44 172 ILE A O 1
ATOM 1315 N N . TYR A 1 173 ? -13.838 0.577 41.562 1.00 84.62 173 TYR A N 1
ATOM 1316 C CA . TYR A 1 173 ? -14.155 1.275 42.797 1.00 84.62 173 TYR A CA 1
ATOM 1317 C C . TYR A 1 173 ? -12.929 1.496 43.667 1.00 84.62 173 TYR A C 1
ATOM 1319 O O . TYR A 1 173 ? -11.880 0.903 43.441 1.00 84.62 173 TYR A O 1
ATOM 1327 N N . GLY A 1 174 ? -13.030 2.377 44.654 1.00 75.38 174 GLY A N 1
ATOM 1328 C CA . GLY A 1 174 ? -11.925 2.614 45.566 1.00 75.38 174 GLY A CA 1
ATOM 1329 C C . GLY A 1 174 ? -12.056 3.882 46.389 1.00 75.38 174 GLY A C 1
ATOM 1330 O O . GLY A 1 174 ? -13.098 4.534 46.426 1.00 75.38 174 GLY A O 1
ATOM 1331 N N . SER A 1 175 ? -10.951 4.242 47.034 1.00 70.75 175 SER A N 1
ATOM 1332 C CA . SER A 1 175 ? -10.807 5.493 47.776 1.00 70.75 175 SER A CA 1
ATOM 1333 C C . SER A 1 175 ? -9.512 6.186 47.369 1.00 70.75 175 SER A C 1
ATOM 1335 O O . SER A 1 175 ? -8.439 5.593 47.449 1.00 70.75 175 SER A O 1
ATOM 1337 N N . GLY A 1 176 ? -9.609 7.436 46.901 1.00 64.12 176 GLY A N 1
ATOM 1338 C CA . GLY A 1 176 ? -8.487 8.326 46.555 1.00 64.12 176 GLY A CA 1
ATOM 1339 C C . GLY A 1 176 ? -7.371 7.710 45.692 1.00 64.12 176 GLY A C 1
ATOM 1340 O O . GLY A 1 176 ? -7.327 7.923 44.486 1.00 64.12 176 GLY A O 1
ATOM 1341 N N . ASN A 1 177 ? -6.458 6.975 46.335 1.00 59.09 177 ASN A N 1
ATOM 1342 C CA . ASN A 1 177 ? -5.254 6.369 45.760 1.00 59.09 177 ASN A CA 1
ATOM 1343 C C . ASN A 1 177 ? -5.292 4.828 45.662 1.00 59.09 177 ASN A C 1
ATOM 1345 O O . ASN A 1 177 ? -4.326 4.235 45.188 1.00 59.09 177 ASN A O 1
ATOM 1349 N N . ASN A 1 178 ? -6.350 4.162 46.132 1.00 65.56 178 ASN A N 1
ATOM 1350 C CA . ASN A 1 178 ? -6.472 2.705 46.119 1.00 65.56 178 ASN A CA 1
ATOM 1351 C C . ASN A 1 178 ? -7.644 2.300 45.223 1.00 65.56 178 ASN A C 1
ATOM 1353 O O . ASN A 1 178 ? -8.796 2.354 45.646 1.00 65.56 178 ASN A O 1
ATOM 1357 N N . ILE A 1 179 ? -7.335 1.962 43.970 1.00 66.69 179 ILE A N 1
ATOM 1358 C CA . ILE A 1 179 ? -8.315 1.527 42.973 1.00 66.69 179 ILE A CA 1
ATOM 1359 C C . ILE A 1 179 ? -8.375 -0.001 42.986 1.00 66.69 179 ILE A C 1
ATOM 1361 O O . ILE A 1 179 ? -7.379 -0.678 42.736 1.00 66.69 179 ILE A O 1
ATOM 1365 N N . ARG A 1 180 ? -9.565 -0.530 43.245 1.00 65.44 180 ARG A N 1
ATOM 1366 C CA . ARG A 1 180 ? -9.950 -1.936 43.145 1.00 65.44 180 ARG A CA 1
ATOM 1367 C C . ARG A 1 180 ? -10.856 -2.127 41.926 1.00 65.44 180 ARG A C 1
ATOM 1369 O O . ARG A 1 180 ? -11.499 -1.194 41.445 1.00 65.44 180 ARG A O 1
ATOM 1376 N N . GLN A 1 181 ? -10.888 -3.343 41.400 1.00 59.62 181 GLN A N 1
ATOM 1377 C CA . GLN A 1 181 ? -11.755 -3.717 40.282 1.00 59.62 181 GLN A CA 1
ATOM 1378 C C . GLN A 1 181 ? -12.535 -4.965 40.684 1.00 59.62 181 GLN A C 1
ATOM 1380 O O . GLN A 1 181 ? -11.923 -5.938 41.128 1.00 59.62 181 GLN A O 1
ATOM 1385 N N . SER A 1 182 ? -13.861 -4.951 40.528 1.00 60.19 182 SER A N 1
ATOM 1386 C CA . SER A 1 182 ? -14.678 -6.162 40.634 1.00 60.19 182 SER A CA 1
ATOM 1387 C C . SER A 1 182 ? -15.096 -6.596 39.240 1.00 60.19 182 SER A C 1
ATOM 1389 O O . SER A 1 182 ? -15.947 -5.999 38.585 1.00 60.19 182 SER A O 1
ATOM 1391 N N . HIS A 1 183 ? -14.496 -7.695 38.798 1.00 57.16 183 HIS A N 1
ATOM 1392 C CA . HIS A 1 183 ? -15.047 -8.523 37.741 1.00 57.16 183 HIS A CA 1
ATOM 1393 C C . HIS A 1 183 ? -15.893 -9.581 38.450 1.00 57.16 183 HIS A C 1
ATOM 1395 O O . HIS A 1 183 ? -15.384 -10.249 39.345 1.00 57.16 183 HIS A O 1
ATOM 1401 N N . TYR A 1 184 ? -17.182 -9.681 38.133 1.00 57.88 184 TYR A N 1
ATOM 1402 C CA . TYR A 1 184 ? -18.139 -10.551 38.825 1.00 57.88 184 TYR A CA 1
ATOM 1403 C C . TYR A 1 184 ? -17.569 -11.952 39.143 1.00 57.88 184 TYR A C 1
ATOM 1405 O O . TYR A 1 184 ? -17.445 -12.792 38.254 1.00 57.88 184 TYR A O 1
ATOM 1413 N N . ILE A 1 185 ? -17.237 -12.205 40.415 1.00 46.62 185 ILE A N 1
ATOM 1414 C CA . ILE A 1 185 ? -16.971 -13.534 40.977 1.00 46.62 185 ILE A CA 1
ATOM 1415 C C . ILE A 1 185 ? -17.570 -13.547 42.383 1.00 46.62 185 ILE A C 1
ATOM 1417 O O . ILE A 1 185 ? -17.043 -12.930 43.307 1.00 46.62 185 ILE A O 1
ATOM 1421 N N . ALA A 1 186 ? -18.670 -14.280 42.554 1.00 42.31 186 ALA A N 1
ATOM 1422 C CA . ALA A 1 186 ? -19.029 -14.812 43.859 1.00 42.31 186 ALA A CA 1
ATOM 1423 C C . ALA A 1 186 ? -17.904 -15.775 44.271 1.00 42.31 186 ALA A C 1
ATOM 1425 O O . ALA A 1 186 ? -17.832 -16.901 43.778 1.00 42.31 186 ALA A O 1
ATOM 1426 N N . TYR A 1 187 ? -16.967 -15.309 45.099 1.00 39.88 187 TYR A N 1
ATOM 1427 C CA . TYR A 1 187 ? -15.891 -16.152 45.607 1.00 39.88 187 TYR A CA 1
ATOM 1428 C C . TYR A 1 187 ? -16.496 -17.106 46.642 1.00 39.88 187 TYR A C 1
ATOM 1430 O O . TYR A 1 187 ? -16.916 -16.697 47.721 1.00 39.88 187 TYR A O 1
ATOM 1438 N N . TYR A 1 188 ? -16.606 -18.381 46.278 1.00 37.50 188 TYR A N 1
ATOM 1439 C CA . TYR A 1 188 ? -16.987 -19.449 47.195 1.00 37.50 188 TYR A CA 1
ATOM 1440 C C . TYR A 1 188 ? -15.737 -19.880 47.975 1.00 37.50 188 TYR A C 1
ATOM 1442 O O . TYR A 1 188 ? -14.928 -20.646 47.454 1.00 37.50 188 TYR A O 1
ATOM 1450 N N . ASP A 1 189 ? -15.564 -19.386 49.203 1.00 38.38 189 ASP A N 1
ATOM 1451 C CA . ASP A 1 189 ? -14.650 -19.987 50.184 1.00 38.38 189 ASP A CA 1
ATOM 1452 C C . ASP A 1 189 ? -15.484 -20.723 51.252 1.00 38.38 189 ASP A C 1
ATOM 1454 O O . ASP A 1 189 ? -16.192 -20.083 52.034 1.00 38.38 189 ASP A O 1
ATOM 1458 N N . PRO A 1 190 ? -15.467 -22.066 51.283 1.00 36.97 190 PRO A N 1
ATOM 1459 C CA . PRO A 1 190 ? -16.298 -22.846 52.191 1.00 36.97 190 PRO A CA 1
ATOM 1460 C C . PRO A 1 190 ? -15.801 -22.898 53.648 1.00 36.97 190 PRO A C 1
ATOM 1462 O O . PRO A 1 190 ? -16.428 -23.600 54.443 1.00 36.97 190 PRO A O 1
ATOM 1465 N N . VAL A 1 191 ? -14.703 -22.228 54.035 1.00 44.03 191 VAL A N 1
ATOM 1466 C CA . VAL A 1 191 ? -14.058 -22.504 55.339 1.00 44.03 191 VAL A CA 1
ATOM 1467 C C . VAL A 1 191 ? -14.244 -21.421 56.416 1.00 44.03 191 VAL A C 1
ATOM 1469 O O . VAL A 1 191 ? -14.060 -21.726 57.595 1.00 44.03 191 VAL A O 1
ATOM 1472 N N . THR A 1 192 ? -14.719 -20.206 56.119 1.00 39.59 192 THR A N 1
ATOM 1473 C CA . THR A 1 192 ? -14.936 -19.189 57.174 1.00 39.59 192 THR A CA 1
ATOM 1474 C C . THR A 1 192 ? -16.173 -18.310 56.964 1.00 39.59 192 THR A C 1
ATOM 1476 O O . THR A 1 192 ? -16.223 -17.517 56.041 1.00 39.59 192 THR A O 1
ATOM 1479 N N . HIS A 1 193 ? -17.147 -18.462 57.870 1.00 38.62 193 HIS A N 1
ATOM 1480 C CA . HIS A 1 193 ? -18.089 -17.463 58.406 1.00 38.62 193 HIS A CA 1
ATOM 1481 C C . HIS A 1 193 ? -18.435 -16.204 57.570 1.00 38.62 193 HIS A C 1
ATOM 1483 O O . HIS A 1 193 ? -17.631 -15.287 57.496 1.00 38.62 193 HIS A O 1
ATOM 1489 N N . GLY A 1 194 ? -19.710 -16.088 57.159 1.00 35.12 194 GLY A N 1
ATOM 1490 C CA . GLY A 1 194 ? -20.405 -14.809 56.916 1.00 35.12 194 GLY A CA 1
ATOM 1491 C C . GLY A 1 194 ? -20.156 -14.154 55.551 1.00 35.12 194 GLY A C 1
ATOM 1492 O O . GLY A 1 194 ? -19.026 -13.913 55.155 1.00 35.12 194 GLY A O 1
ATOM 1493 N N . HIS A 1 195 ? -21.227 -13.842 54.819 1.00 42.12 195 HIS A N 1
ATOM 1494 C CA . HIS A 1 195 ? -21.152 -13.051 53.588 1.00 42.12 195 HIS A CA 1
ATOM 1495 C C . HIS A 1 195 ? -20.760 -11.606 53.908 1.00 42.12 195 HIS A C 1
ATOM 1497 O O . HIS A 1 195 ? -21.634 -10.781 54.159 1.00 42.12 195 HIS A O 1
ATOM 1503 N N . GLU A 1 196 ? -19.477 -11.280 53.873 1.00 51.28 196 GLU A N 1
ATOM 1504 C CA . GLU A 1 196 ? -19.037 -9.888 53.874 1.00 51.28 196 GLU A CA 1
ATOM 1505 C C . GLU A 1 196 ? -18.568 -9.547 52.456 1.00 51.28 196 GLU A C 1
ATOM 1507 O O . GLU A 1 196 ? -17.444 -9.831 52.053 1.00 51.28 196 GLU A O 1
ATOM 1512 N N . GLU A 1 197 ? -19.482 -9.019 51.637 1.00 62.06 197 GLU A N 1
ATOM 1513 C CA . GLU A 1 197 ? -19.137 -8.431 50.340 1.00 62.06 197 GLU A CA 1
ATOM 1514 C C . GLU A 1 197 ? -18.391 -7.118 50.626 1.00 62.06 197 GLU A C 1
ATOM 1516 O O . GLU A 1 197 ? -18.983 -6.190 51.169 1.00 62.06 197 GLU A O 1
ATOM 1521 N N . TYR A 1 198 ? -17.091 -7.043 50.331 1.00 66.19 198 TYR A N 1
ATOM 1522 C CA . TYR A 1 198 ? -16.278 -5.843 50.556 1.00 66.19 198 TYR A CA 1
ATOM 1523 C C . TYR A 1 198 ? -16.329 -4.926 49.323 1.00 66.19 198 TYR A C 1
ATOM 1525 O O . TYR A 1 198 ? -15.956 -5.338 48.222 1.00 66.19 198 TYR A O 1
ATOM 1533 N N . GLY A 1 199 ? -16.761 -3.679 49.520 1.00 76.44 199 GLY A N 1
ATOM 1534 C CA . GLY A 1 199 ? -16.732 -2.623 48.511 1.00 76.44 199 GLY A CA 1
ATOM 1535 C C . GLY A 1 199 ? -17.985 -2.472 47.649 1.00 76.44 199 GLY A C 1
ATOM 1536 O O . GLY A 1 199 ? -19.094 -2.562 48.172 1.00 76.44 199 GLY A O 1
ATOM 1537 N N . TYR A 1 200 ? -17.845 -2.223 46.341 1.00 81.38 200 TYR A N 1
ATOM 1538 C CA . TYR A 1 200 ? -18.989 -2.129 45.420 1.00 81.38 200 TYR A CA 1
ATOM 1539 C C . TYR A 1 200 ? -19.131 -3.337 44.492 1.00 81.38 200 TYR A C 1
ATOM 1541 O O . TYR A 1 200 ? -18.170 -3.869 43.930 1.00 81.38 200 TYR A O 1
ATOM 1549 N N . LEU A 1 201 ? -20.385 -3.708 44.250 1.00 83.25 201 LEU A N 1
ATOM 1550 C CA . LEU A 1 201 ? -20.776 -4.733 43.287 1.00 83.25 201 LEU A CA 1
ATOM 1551 C C . LEU A 1 201 ? -21.982 -4.264 42.470 1.00 83.25 201 LEU A C 1
ATOM 1553 O O . LEU A 1 201 ? -22.757 -3.417 42.916 1.00 83.25 201 LEU A O 1
ATOM 1557 N N . TRP A 1 202 ? -22.167 -4.822 41.278 1.00 88.06 202 TRP A N 1
ATOM 1558 C CA . TRP A 1 202 ? -23.328 -4.530 40.441 1.00 88.06 202 TRP A CA 1
ATOM 1559 C C . TRP A 1 202 ? -24.332 -5.689 40.458 1.00 88.06 202 TRP A C 1
ATOM 1561 O O . TRP A 1 202 ? -23.964 -6.859 40.563 1.00 88.06 202 TRP A O 1
ATOM 1571 N N . ARG A 1 203 ? -25.623 -5.356 40.374 1.00 87.75 203 ARG A N 1
ATOM 1572 C CA . ARG A 1 203 ? -26.758 -6.284 40.273 1.00 87.75 203 ARG A CA 1
ATOM 1573 C C . ARG A 1 203 ? -27.830 -5.708 39.351 1.00 87.75 203 ARG A C 1
ATOM 1575 O O . ARG A 1 203 ? -27.796 -4.530 38.993 1.00 87.75 203 ARG A O 1
ATOM 1582 N N . ASN A 1 204 ? -28.813 -6.547 39.022 1.00 90.50 204 ASN A N 1
ATOM 1583 C CA . ASN A 1 204 ? -30.036 -6.161 38.313 1.00 90.50 204 ASN A CA 1
ATOM 1584 C C . ASN A 1 204 ? -29.779 -5.436 36.979 1.00 90.50 204 ASN A C 1
ATOM 1586 O O . ASN A 1 204 ? -30.502 -4.500 36.647 1.00 90.50 204 ASN A O 1
ATOM 1590 N N . LEU A 1 205 ? -28.750 -5.855 36.234 1.00 92.50 205 LEU A N 1
ATOM 1591 C CA . LEU A 1 205 ? -28.476 -5.330 34.899 1.00 92.50 205 LEU A CA 1
ATOM 1592 C C . LEU A 1 205 ? -29.626 -5.694 33.955 1.00 92.50 205 LEU A C 1
ATOM 1594 O O . LEU A 1 205 ? -29.965 -6.869 33.805 1.00 92.50 205 LEU A O 1
ATOM 1598 N N . ASN A 1 206 ? -30.212 -4.683 33.329 1.00 93.44 206 ASN A N 1
ATOM 1599 C CA . ASN A 1 206 ? -31.220 -4.828 32.286 1.00 93.44 206 ASN A CA 1
ATOM 1600 C C . ASN A 1 206 ? -30.876 -3.917 31.103 1.00 93.44 206 ASN A C 1
ATOM 1602 O O . ASN A 1 206 ? -29.752 -3.444 30.979 1.00 93.44 206 ASN A O 1
ATOM 1606 N N . ASP A 1 207 ? -31.814 -3.737 30.186 1.00 94.25 207 ASP A N 1
ATOM 1607 C CA . ASP A 1 207 ? -31.624 -2.982 28.955 1.00 94.25 207 ASP A CA 1
ATOM 1608 C C . ASP A 1 207 ? -31.513 -1.463 29.171 1.00 94.25 207 ASP A C 1
ATOM 1610 O O . ASP A 1 207 ? -30.904 -0.770 28.350 1.00 94.25 207 ASP A O 1
ATOM 1614 N N . GLU A 1 208 ? -31.991 -0.950 30.303 1.00 96.62 208 GLU A N 1
ATOM 1615 C CA . GLU A 1 208 ? -31.996 0.481 30.619 1.00 96.62 208 GLU A CA 1
ATOM 1616 C C . GLU A 1 208 ? -31.099 0.864 31.799 1.00 96.62 208 GLU A C 1
ATOM 1618 O O . GLU A 1 208 ? -30.575 1.982 31.842 1.00 96.62 208 GLU A O 1
ATOM 1623 N N . THR A 1 209 ? -30.922 -0.035 32.765 1.00 97.00 209 THR A N 1
ATOM 1624 C CA . THR A 1 209 ? -30.335 0.291 34.064 1.00 97.00 209 THR A CA 1
ATOM 1625 C C . THR A 1 209 ? -29.395 -0.779 34.610 1.00 97.00 209 THR A C 1
ATOM 1627 O O . THR A 1 209 ? -29.509 -1.975 34.337 1.00 97.00 209 THR A O 1
ATOM 1630 N N . VAL A 1 210 ? -28.493 -0.326 35.481 1.00 94.25 210 VAL A N 1
ATOM 1631 C CA . VAL A 1 210 ? -27.662 -1.168 36.345 1.00 94.25 210 VAL A CA 1
ATOM 1632 C C . VAL A 1 210 ? -27.745 -0.656 37.779 1.00 94.25 210 VAL A C 1
ATOM 1634 O O . VAL A 1 210 ? -27.738 0.553 38.016 1.00 94.25 210 VAL A O 1
ATOM 1637 N N . THR A 1 211 ? -27.834 -1.562 38.754 1.00 93.94 211 THR A N 1
ATOM 1638 C CA . THR A 1 211 ? -27.854 -1.191 40.176 1.00 93.94 211 THR A CA 1
ATOM 1639 C C . THR A 1 211 ? -26.506 -1.484 40.811 1.00 93.94 211 THR A C 1
ATOM 1641 O O . THR A 1 211 ? -26.042 -2.621 40.787 1.00 93.94 211 THR A O 1
ATOM 1644 N N . ILE A 1 212 ? -25.889 -0.477 41.417 1.00 90.62 212 ILE A N 1
ATOM 1645 C CA . ILE A 1 212 ? -24.666 -0.629 42.207 1.00 90.62 212 ILE A CA 1
ATOM 1646 C C . ILE A 1 212 ? -25.057 -0.765 43.669 1.00 90.62 212 ILE A C 1
ATOM 1648 O O . ILE A 1 212 ? -25.853 0.027 44.161 1.00 90.62 212 ILE A O 1
ATOM 1652 N N . HIS A 1 213 ? -24.519 -1.770 44.349 1.00 87.44 213 HIS A N 1
ATOM 1653 C CA . HIS A 1 213 ? -24.732 -2.043 45.766 1.00 87.44 213 HIS A CA 1
ATOM 1654 C C . HIS A 1 213 ? -23.443 -1.793 46.543 1.00 87.44 213 HIS A C 1
ATOM 1656 O O . HIS A 1 213 ? -22.364 -2.193 46.102 1.00 87.44 213 HIS A O 1
ATOM 1662 N N . ARG A 1 214 ? -23.583 -1.150 47.702 1.00 81.56 214 ARG A N 1
ATOM 1663 C CA . ARG A 1 214 ? -22.524 -0.999 48.699 1.00 81.56 214 ARG A CA 1
ATOM 1664 C C . ARG A 1 214 ? -22.499 -2.241 49.595 1.00 81.56 214 ARG A C 1
ATOM 1666 O O . ARG A 1 214 ? -23.541 -2.672 50.089 1.00 81.56 214 ARG A O 1
ATOM 1673 N N . GLY A 1 215 ? -21.314 -2.812 49.754 1.00 74.38 215 GLY A N 1
ATOM 1674 C CA . GLY A 1 215 ? -20.997 -3.921 50.644 1.00 74.38 215 GLY A CA 1
ATOM 1675 C C . GLY A 1 215 ? -20.746 -3.481 52.093 1.00 74.38 215 GLY A C 1
ATOM 1676 O O . GLY A 1 215 ? -21.074 -2.362 52.474 1.00 74.38 215 GLY A O 1
ATOM 1677 N N . PHE A 1 216 ? -20.168 -4.361 52.913 1.00 65.06 216 PHE A N 1
ATOM 1678 C CA . PHE A 1 216 ? -19.982 -4.164 54.360 1.00 65.06 216 PHE A CA 1
ATOM 1679 C C . PHE A 1 216 ? -18.829 -3.217 54.745 1.00 65.06 216 PHE A C 1
ATOM 1681 O O . PHE A 1 216 ? -18.802 -2.734 55.874 1.00 65.06 216 PHE A O 1
ATOM 1688 N N . ASP A 1 217 ? -17.889 -2.938 53.837 1.00 61.75 217 ASP A N 1
ATOM 1689 C CA . ASP A 1 217 ? -16.760 -2.030 54.087 1.00 61.75 217 ASP A CA 1
ATOM 1690 C C . ASP A 1 217 ? -17.071 -0.626 53.554 1.00 61.75 217 ASP A C 1
ATOM 1692 O O . ASP A 1 217 ? -17.105 -0.383 52.346 1.00 61.75 217 ASP A O 1
ATOM 1696 N N . GLU A 1 218 ? -17.356 0.289 54.482 1.00 58.38 218 GLU A N 1
ATOM 1697 C CA . GLU A 1 218 ? -17.850 1.651 54.238 1.00 58.38 218 GLU A CA 1
ATOM 1698 C C . GLU A 1 218 ? -16.750 2.643 53.810 1.00 58.38 218 GLU A C 1
ATOM 1700 O O . GLU A 1 218 ? -17.029 3.825 53.626 1.00 58.38 218 GLU A O 1
ATOM 1705 N N . ALA A 1 219 ? -15.500 2.194 53.652 1.00 56.03 219 ALA A N 1
ATOM 1706 C CA . ALA A 1 219 ? -14.356 3.067 53.373 1.00 56.03 219 ALA A CA 1
ATOM 1707 C C . ALA A 1 219 ? -14.185 3.458 51.887 1.00 56.03 219 ALA A C 1
ATOM 1709 O O . ALA A 1 219 ? -13.193 4.100 51.529 1.00 56.03 219 ALA A O 1
ATOM 1710 N N . GLU A 1 220 ? -15.095 3.039 51.004 1.00 62.09 220 GLU A N 1
ATOM 1711 C CA . GLU A 1 220 ? -14.990 3.269 49.562 1.00 62.09 220 GLU A CA 1
ATOM 1712 C C . GLU A 1 220 ? -15.856 4.441 49.102 1.00 62.09 220 GLU A C 1
ATOM 1714 O O . GLU A 1 220 ? -17.088 4.367 49.022 1.00 62.09 220 GLU A O 1
ATOM 1719 N N . ASP A 1 221 ? -15.182 5.530 48.746 1.00 71.25 221 ASP A N 1
ATOM 1720 C CA . ASP A 1 221 ? -15.842 6.790 48.431 1.00 71.25 221 ASP A CA 1
ATOM 1721 C C . ASP A 1 221 ? -16.287 6.876 46.971 1.00 71.25 221 ASP A C 1
ATOM 1723 O O . ASP A 1 221 ? -17.200 7.643 46.679 1.00 71.25 221 ASP A O 1
ATOM 1727 N N . CYS A 1 222 ? -15.706 6.107 46.041 1.00 83.19 222 CYS A N 1
ATOM 1728 C CA . CYS A 1 222 ? -16.081 6.218 44.634 1.00 83.19 222 CYS A CA 1
ATOM 1729 C C . CYS A 1 222 ? -16.157 4.901 43.860 1.00 83.19 222 CYS A C 1
ATOM 1731 O O . CYS A 1 222 ? -15.479 3.919 44.156 1.00 83.19 222 CYS A O 1
ATOM 1733 N N . PHE A 1 223 ? -16.977 4.919 42.811 1.00 88.19 223 PHE A N 1
ATOM 1734 C CA . PHE A 1 223 ? -17.091 3.863 41.817 1.00 88.19 223 PHE A CA 1
ATOM 1735 C C . PHE A 1 223 ? -17.269 4.448 40.408 1.00 88.19 223 PHE A C 1
ATOM 1737 O O . PHE A 1 223 ? -17.679 5.595 40.233 1.00 88.19 223 PHE A O 1
ATOM 1744 N N . ARG A 1 224 ? -16.971 3.656 39.382 1.00 91.69 224 ARG A N 1
ATOM 1745 C CA . ARG A 1 224 ? -17.229 3.950 37.971 1.00 91.69 224 ARG A CA 1
ATOM 1746 C C . ARG A 1 224 ? -17.678 2.671 37.290 1.00 91.69 224 ARG A C 1
ATOM 1748 O O . ARG A 1 224 ? -17.022 1.640 37.418 1.00 91.69 224 ARG A O 1
ATOM 1755 N N . VAL A 1 225 ? -18.775 2.766 36.554 1.00 93.25 225 VAL A N 1
ATOM 1756 C CA . VAL A 1 225 ? -19.327 1.672 35.762 1.00 93.25 225 VAL A CA 1
ATOM 1757 C C . VAL A 1 225 ? -19.121 1.992 34.298 1.00 93.25 225 VAL A C 1
ATOM 1759 O O . VAL A 1 225 ? -19.469 3.084 33.843 1.00 93.25 225 VAL A O 1
ATOM 1762 N N . ARG A 1 226 ? -18.570 1.027 33.572 1.00 93.69 226 ARG A N 1
ATOM 1763 C CA . ARG A 1 226 ? -18.431 1.075 32.120 1.00 93.69 226 ARG A CA 1
ATOM 1764 C C . ARG A 1 226 ? -19.138 -0.128 31.522 1.00 93.69 226 ARG A C 1
ATOM 1766 O O . ARG A 1 226 ? -18.984 -1.236 32.032 1.00 93.69 226 ARG A O 1
ATOM 1773 N N . ILE A 1 227 ? -19.930 0.102 30.483 1.00 93.44 227 ILE A N 1
ATOM 1774 C CA . ILE A 1 227 ? -20.697 -0.943 29.805 1.00 93.44 227 ILE A CA 1
ATOM 1775 C C . ILE A 1 227 ? -20.374 -0.894 28.317 1.00 93.44 227 ILE A C 1
ATOM 1777 O O . ILE A 1 227 ? -20.419 0.177 27.713 1.00 93.44 227 ILE A O 1
ATOM 1781 N N . TRP A 1 228 ? -20.074 -2.058 27.750 1.00 93.19 228 TRP A N 1
ATOM 1782 C CA . TRP A 1 228 ? -19.962 -2.278 26.311 1.00 93.19 228 TRP A CA 1
ATOM 1783 C C . TRP A 1 228 ? -21.074 -3.215 25.857 1.00 93.19 228 TRP A C 1
ATOM 1785 O O . TRP A 1 228 ? -21.328 -4.221 26.520 1.00 93.19 228 TRP A O 1
ATOM 1795 N N . VAL A 1 229 ? -21.700 -2.917 24.726 1.00 91.81 229 VAL A N 1
ATOM 1796 C CA . VAL A 1 229 ? -22.702 -3.758 24.076 1.00 91.81 229 VAL A CA 1
ATOM 1797 C C . VAL A 1 229 ? -22.032 -4.518 22.941 1.00 91.81 229 VAL A C 1
ATOM 1799 O O . VAL A 1 229 ? -21.537 -3.941 21.975 1.00 91.81 229 VAL A O 1
ATOM 1802 N N . TYR A 1 230 ? -22.013 -5.843 23.041 1.00 85.88 230 TYR A N 1
ATOM 1803 C CA . TYR A 1 230 ? -21.551 -6.681 21.948 1.00 85.88 230 TYR A CA 1
ATOM 1804 C C . TYR A 1 230 ? -22.647 -6.810 20.886 1.00 85.88 230 TYR A C 1
ATOM 1806 O O . TYR A 1 230 ? -23.684 -7.436 21.106 1.00 85.88 230 TYR A O 1
ATOM 1814 N N . HIS A 1 231 ? -22.403 -6.232 19.714 1.00 76.81 231 HIS A N 1
ATOM 1815 C CA . HIS A 1 231 ? -23.225 -6.446 18.529 1.00 76.81 231 HIS A CA 1
ATOM 1816 C C . HIS A 1 231 ? -22.616 -7.599 17.721 1.00 76.81 231 HIS A C 1
ATOM 1818 O O . HIS A 1 231 ? -21.549 -7.442 17.127 1.00 76.81 231 HIS A O 1
ATOM 1824 N N . GLY A 1 232 ? -23.257 -8.770 17.782 1.00 59.78 232 GLY A N 1
ATOM 1825 C CA . GLY A 1 232 ? -22.907 -9.949 16.980 1.00 59.78 232 GLY A CA 1
ATOM 1826 C C . GLY A 1 232 ? -23.521 -9.937 15.587 1.00 59.78 232 GLY A C 1
ATOM 1827 O O . GLY A 1 232 ? -24.508 -9.195 15.381 1.00 59.78 232 GLY A O 1
#

Radius of gyration: 43.23 Å; chains: 1; bounding box: 85×41×122 Å

Foldseek 3Di:
DDDDDDPPDADEDVDPDDPDNYDYPDDDDDPPQADADPVRDHDPDDDPPPPPPVPPQDDPDDDDRDNDDPAADEDVDPDDPDNYHYPDDDDDPDDDDPDQAWDFDADPVRHTQWIQHSVGQIDGVPDRPDDVDDPDAFLDKPDKDFADVPDFKDKDWSLQADFCVQKDKWKWWADDPDIDTDDDDPDDDPPDDDDFDAAWDWDDDGNTIIMIGGTDHPRIGIMMMGMHGDDD

Organism: NCBI:txid412755

pLDDT: mean 78.79, std 16.23, range [35.12, 97.69]